Protein AF-A7T5G1-F1 (afdb_monomer_lite)

Radius of gyration: 31.66 Å; chains: 1; bounding box: 49×59×104 Å

Organism: Nematostella vectensis (NCBI:txid45351)

pLDDT: mean 84.4, std 15.2, range [40.84, 98.25]

Sequence (227 aa):
AVSIAKQVTGEIDEDVAVSKFRTKLSSRAMFFNSKPFPANESDENAFSVCSTEASAQRYCPQRWKAYEVWKSSAGHIMNALRLVIETGLHSFGMDRTTAIRLFDEYAWDSSDLASKEVTRYQSMMGQGVSYMIGQNAFKNARKYAEDKLGSRFSIREFHYQVLHQGELTFDYLEKYVQHYVRGKLSTCCTPRDESAEAKRQRRTIGRHWRRHAKRLPRDPWRGVVHT

Foldseek 3Di:
DQVVLCVVVVDPDRVVSVVVSVVVVVDPVPDPDPDDFDCQCVDPCVCVQCVDPVSCVVRRVVVNVVVVVVVVVLVVLQLVLLVCLLCCVPPVVNDLVVSLVSCCVRNVDPDCVSVVVSVVSVVDHPPSNCVVVVVVLLVVLLVVLCVLCPVNDDPVVSCCQQPVVPDDDSVCSNVSSVVVSVVSVPPDDDPPPCPPVNVVVVVVVVVVVVVVVVVDDPDPPPPPDDD

Secondary structure (DSSP, 8-state):
-HHHHHHHH--SSHHHHHHHHHHHHT-GGG-SSSSPPPGGGTSTTHHHHTSSHHHHHHH-HHHHHHHHHHHHHHHHHHHHHHHHHHHHHHHS---HHHHHHHHHHHH---SHHHHHHHHHHHHSTTHHHHHHHHHHHHHHHHHHHHHHHGGG--HHHHHHHHHTT-S--HHHHHHHHHHHHHHHHT-SS------HHHHHHHHHHHHHHHHHHTTS-S-TTTT----

Structure (mmCIF, N/CA/C/O backbone):
data_AF-A7T5G1-F1
#
_entry.id   AF-A7T5G1-F1
#
loop_
_atom_site.group_PDB
_atom_site.id
_atom_site.type_symbol
_atom_site.label_atom_id
_atom_site.label_alt_id
_atom_site.label_comp_id
_atom_site.label_asym_id
_atom_site.label_entity_id
_atom_site.label_seq_id
_atom_site.pdbx_PDB_ins_code
_atom_site.Cartn_x
_atom_site.Cartn_y
_atom_site.Cartn_z
_atom_site.occupancy
_atom_site.B_iso_or_equiv
_atom_site.auth_seq_id
_atom_site.auth_comp_id
_atom_site.auth_asym_id
_atom_site.auth_atom_id
_atom_site.pdbx_PDB_model_num
ATOM 1 N N . ALA A 1 1 ? 12.060 7.976 -33.195 1.00 67.62 1 ALA A N 1
ATOM 2 C CA . ALA A 1 1 ? 10.584 7.913 -33.314 1.00 67.62 1 ALA A CA 1
ATOM 3 C C . ALA A 1 1 ? 10.138 6.823 -34.295 1.00 67.62 1 ALA A C 1
ATOM 5 O O . ALA A 1 1 ? 9.423 5.926 -33.874 1.00 67.62 1 ALA A O 1
ATOM 6 N N . VAL A 1 2 ? 10.594 6.841 -35.556 1.00 86.69 2 VAL A N 1
ATOM 7 C CA . VAL A 1 2 ? 10.229 5.830 -36.577 1.00 86.69 2 VAL A CA 1
ATOM 8 C C . VAL A 1 2 ? 10.683 4.410 -36.205 1.00 86.69 2 VAL A C 1
ATOM 10 O O . VAL A 1 2 ? 9.906 3.471 -36.325 1.00 86.69 2 VAL A O 1
ATOM 13 N N . SER A 1 3 ? 11.894 4.248 -35.661 1.00 88.69 3 SER A N 1
ATOM 14 C CA . SER A 1 3 ? 12.400 2.947 -35.185 1.00 88.69 3 SER A CA 1
ATOM 15 C C . SER A 1 3 ? 11.501 2.295 -34.125 1.00 88.69 3 SER A C 1
ATOM 17 O O . SER A 1 3 ? 11.185 1.113 -34.220 1.00 88.69 3 SER A O 1
ATOM 19 N N . ILE A 1 4 ? 11.026 3.085 -33.157 1.00 87.12 4 ILE A N 1
ATOM 20 C CA . ILE A 1 4 ? 10.080 2.645 -32.122 1.00 87.12 4 ILE A CA 1
ATOM 21 C C . ILE A 1 4 ? 8.738 2.263 -32.758 1.00 87.12 4 ILE A C 1
ATOM 23 O O . ILE A 1 4 ? 8.175 1.225 -32.424 1.00 87.12 4 ILE A O 1
ATOM 27 N N . ALA A 1 5 ? 8.240 3.065 -33.705 1.00 90.00 5 ALA A N 1
ATOM 28 C CA . ALA A 1 5 ? 6.991 2.775 -34.403 1.00 90.00 5 ALA A CA 1
ATOM 29 C C . ALA A 1 5 ? 7.048 1.421 -35.132 1.00 90.00 5 ALA A C 1
ATOM 31 O O . ALA A 1 5 ? 6.124 0.622 -34.980 1.00 90.00 5 ALA A O 1
ATOM 32 N N . LYS A 1 6 ? 8.150 1.118 -35.834 1.00 93.69 6 LYS A N 1
ATOM 33 C CA . LYS A 1 6 ? 8.371 -0.187 -36.485 1.00 93.69 6 LYS A CA 1
ATOM 34 C C . LYS A 1 6 ? 8.404 -1.332 -35.475 1.00 93.69 6 LYS A C 1
ATOM 36 O O . LYS A 1 6 ? 7.698 -2.317 -35.644 1.00 93.69 6 LYS A O 1
ATOM 41 N N . GLN A 1 7 ? 9.141 -1.171 -34.375 1.00 92.75 7 GLN A N 1
ATOM 42 C CA . GLN A 1 7 ? 9.231 -2.191 -33.326 1.00 92.75 7 GLN A CA 1
ATOM 43 C C . GLN A 1 7 ? 7.871 -2.492 -32.673 1.00 92.75 7 GLN A C 1
ATOM 45 O O . GLN A 1 7 ? 7.539 -3.650 -32.441 1.00 92.75 7 GLN A O 1
ATOM 50 N N . VAL A 1 8 ? 7.065 -1.464 -32.386 1.00 87.50 8 VAL A N 1
ATOM 51 C CA . VAL A 1 8 ? 5.768 -1.620 -31.701 1.00 87.50 8 VAL A CA 1
ATOM 52 C C . VAL A 1 8 ? 4.659 -2.138 -32.624 1.00 87.50 8 VAL A C 1
ATOM 54 O O . VAL A 1 8 ? 3.695 -2.747 -32.144 1.00 87.50 8 VAL A O 1
ATOM 57 N N . THR A 1 9 ? 4.747 -1.857 -33.925 1.00 90.62 9 THR A N 1
ATOM 58 C CA . THR A 1 9 ? 3.724 -2.245 -34.912 1.00 90.62 9 THR A CA 1
ATOM 59 C C . THR A 1 9 ? 4.077 -3.509 -35.691 1.00 90.62 9 THR A C 1
ATOM 61 O O . THR A 1 9 ? 3.166 -4.141 -36.215 1.00 90.62 9 THR A O 1
ATOM 64 N N . GLY A 1 10 ? 5.357 -3.897 -35.740 1.00 92.69 10 GLY A N 1
ATOM 65 C CA . GLY A 1 10 ? 5.859 -4.989 -36.579 1.00 92.69 10 GLY A CA 1
ATOM 66 C C . GLY A 1 10 ? 5.983 -4.623 -38.062 1.00 92.69 10 GLY A C 1
ATOM 67 O O . GLY A 1 10 ? 6.279 -5.489 -38.879 1.00 92.69 10 GLY A O 1
ATOM 68 N N . GLU A 1 11 ? 5.750 -3.359 -38.418 1.00 94.25 11 GLU A N 1
ATOM 69 C CA . GLU A 1 11 ? 5.747 -2.890 -39.802 1.00 94.25 11 GLU A CA 1
ATOM 70 C C . GLU A 1 11 ? 7.150 -2.497 -40.267 1.00 94.25 11 GLU A C 1
ATOM 72 O O . GLU A 1 11 ? 7.912 -1.851 -39.545 1.00 94.25 11 GLU A O 1
ATOM 77 N N . ILE A 1 12 ? 7.481 -2.870 -41.502 1.00 91.12 12 ILE A N 1
ATOM 78 C CA . ILE A 1 12 ? 8.779 -2.570 -42.126 1.00 91.12 12 ILE A CA 1
ATOM 79 C C . ILE A 1 12 ? 8.745 -1.188 -42.796 1.00 91.12 12 ILE A C 1
ATOM 81 O O . ILE A 1 12 ? 9.738 -0.451 -42.761 1.00 91.12 12 ILE A O 1
ATOM 85 N N . ASP A 1 13 ? 7.592 -0.840 -43.368 1.00 95.75 13 ASP A N 1
ATOM 86 C CA . ASP A 1 13 ? 7.334 0.433 -44.036 1.00 95.75 13 ASP A CA 1
ATOM 87 C C . ASP A 1 13 ? 7.181 1.579 -43.025 1.00 95.75 13 ASP A C 1
ATOM 89 O O . ASP A 1 13 ? 6.509 1.442 -42.002 1.00 95.75 13 ASP A O 1
ATOM 93 N N . GLU A 1 14 ? 7.840 2.708 -43.291 1.00 94.69 14 GLU A N 1
ATOM 94 C CA . GLU A 1 14 ? 7.914 3.836 -42.354 1.00 94.69 14 GLU A CA 1
ATOM 95 C C . GLU A 1 14 ? 6.578 4.537 -42.164 1.00 94.69 14 GLU A C 1
ATOM 97 O O . GLU A 1 14 ? 6.175 4.787 -41.024 1.00 94.69 14 GLU A O 1
ATOM 102 N N . ASP A 1 15 ? 5.875 4.810 -43.256 1.00 94.25 15 ASP A N 1
ATOM 103 C CA . ASP A 1 15 ? 4.626 5.557 -43.226 1.00 94.25 15 ASP A CA 1
ATOM 104 C C . ASP A 1 15 ? 3.510 4.710 -42.610 1.00 94.25 15 ASP A C 1
ATOM 106 O O . ASP A 1 15 ? 2.748 5.191 -41.758 1.00 94.25 15 ASP A O 1
ATOM 110 N N . VAL A 1 16 ? 3.464 3.417 -42.946 1.00 93.31 16 VAL A N 1
ATOM 111 C CA . VAL A 1 16 ? 2.524 2.464 -42.343 1.00 93.31 16 VAL A CA 1
ATOM 112 C C . VAL A 1 16 ? 2.826 2.273 -40.855 1.00 93.31 16 VAL A C 1
ATOM 114 O O . VAL A 1 16 ? 1.898 2.330 -40.040 1.00 93.31 16 VAL A O 1
ATOM 117 N N . ALA A 1 17 ? 4.099 2.116 -40.470 1.00 93.69 17 ALA A N 1
ATOM 118 C CA . ALA A 1 17 ? 4.500 1.983 -39.070 1.00 93.69 17 ALA A CA 1
ATOM 119 C C . ALA A 1 17 ? 4.108 3.217 -38.254 1.00 93.69 17 ALA A C 1
ATOM 121 O O . ALA A 1 17 ? 3.501 3.091 -37.189 1.00 93.69 17 ALA A O 1
ATOM 122 N N . VAL A 1 18 ? 4.407 4.421 -38.749 1.00 92.50 18 VAL A N 1
ATOM 123 C CA . VAL A 1 18 ? 4.084 5.676 -38.055 1.00 92.50 18 VAL A CA 1
ATOM 124 C C . VAL A 1 18 ? 2.570 5.876 -37.958 1.00 92.50 18 VAL A C 1
ATOM 126 O O . VAL A 1 18 ? 2.075 6.248 -36.891 1.00 92.50 18 VAL A O 1
ATOM 129 N N . SER A 1 19 ? 1.818 5.591 -39.022 1.00 93.31 19 SER A N 1
ATOM 130 C CA . SER A 1 19 ? 0.354 5.714 -39.038 1.00 93.31 19 SER A CA 1
ATOM 131 C C . SER A 1 19 ? -0.326 4.742 -38.063 1.00 93.31 19 SER A C 1
ATOM 133 O O . SER A 1 19 ? -1.136 5.151 -37.218 1.00 93.31 19 SER A O 1
ATOM 135 N N . LYS A 1 20 ? 0.058 3.458 -38.091 1.00 91.00 20 LYS A N 1
ATOM 136 C CA . LYS A 1 20 ? -0.454 2.449 -37.149 1.00 91.00 20 LYS A CA 1
ATOM 137 C C . LYS A 1 20 ? -0.038 2.752 -35.716 1.00 91.00 20 LYS A C 1
ATOM 139 O O . LYS A 1 20 ? -0.851 2.613 -34.804 1.00 91.00 20 LYS A O 1
ATOM 144 N N . PHE A 1 21 ? 1.191 3.215 -35.506 1.00 90.94 21 PHE A N 1
ATOM 145 C CA . PHE A 1 21 ? 1.672 3.596 -34.184 1.00 90.94 21 PHE A CA 1
ATOM 146 C C . PHE A 1 21 ? 0.884 4.782 -33.617 1.00 90.94 21 PHE A C 1
ATOM 148 O O . PHE A 1 21 ? 0.434 4.713 -32.476 1.00 90.94 21 PHE A O 1
ATOM 155 N N . ARG A 1 22 ? 0.606 5.818 -34.422 1.00 87.00 22 ARG A N 1
ATOM 156 C CA . ARG A 1 22 ? -0.272 6.937 -34.029 1.00 87.00 22 ARG A CA 1
ATOM 157 C C . ARG A 1 22 ? -1.681 6.470 -33.679 1.00 87.00 22 ARG A C 1
ATOM 159 O O . ARG A 1 22 ? -2.214 6.896 -32.661 1.00 87.00 22 ARG A O 1
ATOM 166 N N . THR A 1 23 ? -2.247 5.564 -34.474 1.00 87.31 23 THR A N 1
ATOM 167 C CA . THR A 1 23 ? -3.571 4.972 -34.214 1.00 87.31 23 THR A CA 1
ATOM 168 C C . THR A 1 23 ? -3.589 4.169 -32.911 1.00 87.31 23 THR A C 1
ATOM 170 O O . THR A 1 23 ? -4.554 4.210 -32.154 1.00 87.31 23 THR A O 1
ATOM 173 N N . LYS A 1 24 ? -2.502 3.451 -32.610 1.00 83.56 24 LYS A N 1
ATOM 174 C CA . LYS A 1 24 ? -2.347 2.69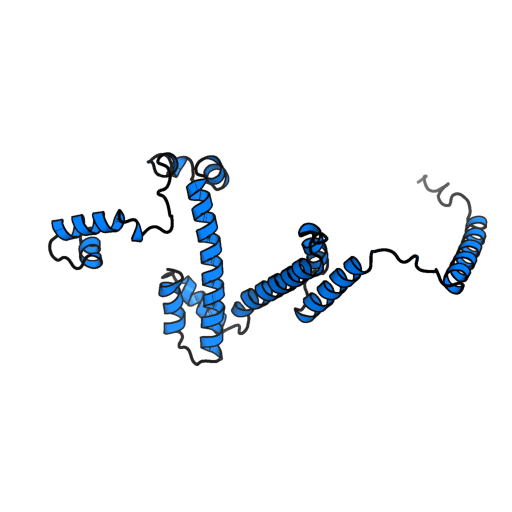7 -31.362 1.00 83.56 24 LYS A CA 1
ATOM 175 C C . LYS A 1 24 ? -2.186 3.623 -30.154 1.00 83.56 24 LYS A C 1
ATOM 177 O O . LYS A 1 24 ? -2.791 3.357 -29.123 1.00 83.56 24 LYS A O 1
ATOM 182 N N . LEU A 1 25 ? -1.446 4.724 -30.291 1.00 79.12 25 LEU A N 1
ATOM 183 C CA . LEU A 1 25 ? -1.307 5.745 -29.245 1.00 79.12 25 LEU A CA 1
ATOM 184 C C . LEU A 1 25 ? -2.622 6.476 -28.951 1.00 79.12 25 LEU A C 1
ATOM 186 O O . LEU A 1 25 ? -2.886 6.818 -27.803 1.00 79.12 25 LEU A O 1
ATOM 190 N N . SER A 1 26 ? -3.459 6.699 -29.965 1.00 73.25 26 SER A N 1
ATOM 191 C CA . SER A 1 26 ? -4.788 7.295 -29.794 1.00 73.25 26 SER A CA 1
ATOM 192 C C . SER A 1 26 ? -5.875 6.272 -29.439 1.00 73.25 26 SER A C 1
ATOM 194 O O . SER A 1 26 ? -7.015 6.652 -29.156 1.00 73.25 26 SER A O 1
ATOM 196 N N . SER A 1 27 ? -5.542 4.976 -29.412 1.00 77.69 27 SER A N 1
ATOM 197 C CA . SER A 1 27 ? -6.481 3.906 -29.080 1.00 77.69 27 SER A CA 1
ATOM 198 C C . SER A 1 27 ? -6.834 3.911 -27.598 1.00 77.69 27 SER A C 1
ATOM 200 O O . SER A 1 27 ? -5.971 3.811 -26.727 1.00 77.69 27 SER A O 1
ATOM 202 N N . ARG A 1 28 ? -8.139 3.919 -27.308 1.00 64.19 28 ARG A N 1
ATOM 203 C CA . ARG A 1 28 ? -8.689 3.899 -25.941 1.00 64.19 28 ARG A CA 1
ATOM 204 C C . ARG A 1 28 ? -8.298 2.662 -25.130 1.00 64.19 28 ARG A C 1
ATOM 206 O O . ARG A 1 28 ? -8.312 2.731 -23.909 1.00 64.19 28 ARG A O 1
ATOM 213 N N . ALA A 1 29 ? -7.910 1.568 -25.787 1.00 61.59 29 ALA A N 1
ATOM 214 C CA . ALA A 1 29 ? -7.438 0.352 -25.123 1.00 61.59 29 ALA A CA 1
ATOM 215 C C . ALA A 1 29 ? -6.115 0.548 -24.352 1.00 61.59 29 ALA A C 1
ATOM 217 O O . ALA A 1 29 ? -5.782 -0.271 -23.503 1.00 61.59 29 ALA A O 1
ATOM 218 N N . MET A 1 30 ? -5.378 1.629 -24.633 1.00 56.72 30 MET A N 1
ATOM 219 C CA . MET A 1 30 ? -4.116 1.968 -23.966 1.00 56.72 30 MET A CA 1
ATOM 220 C C . MET A 1 30 ? -4.294 2.919 -22.770 1.00 56.72 30 MET A C 1
ATOM 222 O O . MET A 1 30 ? -3.310 3.272 -22.123 1.00 56.72 30 MET A O 1
ATOM 226 N N . PHE A 1 31 ? -5.523 3.361 -22.473 1.00 63.12 31 PHE A N 1
ATOM 227 C CA . PHE A 1 31 ? -5.792 4.319 -21.402 1.00 63.12 31 PHE A CA 1
ATOM 228 C C . PHE A 1 31 ? -6.484 3.641 -20.222 1.00 63.12 31 PHE A C 1
ATOM 230 O O . PHE A 1 31 ? -7.480 2.943 -20.376 1.00 63.12 31 PHE A O 1
ATOM 237 N N . PHE A 1 32 ? -6.002 3.927 -19.014 1.00 61.19 32 PHE A N 1
ATOM 238 C CA . PHE A 1 32 ? -6.591 3.432 -17.765 1.00 61.19 32 PHE A CA 1
ATOM 239 C C . PHE A 1 32 ? -7.929 4.107 -17.400 1.00 61.19 32 PHE A C 1
ATOM 241 O O . PHE A 1 32 ? -8.567 3.726 -16.421 1.00 61.19 32 PHE A O 1
ATOM 248 N N . ASN A 1 33 ? -8.368 5.108 -18.176 1.00 64.38 33 ASN A N 1
ATOM 249 C CA . ASN A 1 33 ? -9.564 5.896 -17.892 1.00 64.38 33 ASN A CA 1
ATOM 250 C C . ASN A 1 33 ? -10.729 5.527 -18.812 1.00 64.38 33 ASN A C 1
ATOM 252 O O . ASN A 1 33 ? -10.585 5.427 -20.028 1.00 64.38 33 ASN A O 1
ATOM 256 N N . SER A 1 34 ? -11.927 5.447 -18.232 1.00 67.38 34 SER A N 1
ATOM 257 C CA . SER A 1 34 ? -13.180 5.211 -18.963 1.00 67.38 34 SER A CA 1
ATOM 258 C C . SER A 1 34 ? -13.608 6.381 -19.860 1.00 67.38 34 SER A C 1
ATOM 260 O O . SER A 1 34 ? -14.435 6.205 -20.755 1.00 67.38 34 SER A O 1
ATOM 262 N N . LYS A 1 35 ? -13.056 7.580 -19.633 1.00 73.62 35 LYS A N 1
ATOM 263 C CA . LYS A 1 35 ? -13.277 8.798 -20.425 1.00 73.62 35 LYS A CA 1
ATOM 264 C C . LYS A 1 35 ? -11.942 9.522 -20.647 1.00 73.62 35 LYS A C 1
ATOM 266 O O . LYS A 1 35 ? -11.077 9.439 -19.773 1.00 73.62 35 LYS A O 1
ATOM 271 N N . PRO A 1 36 ? -11.762 10.232 -21.777 1.00 75.19 36 PRO A N 1
ATOM 272 C CA . PRO A 1 36 ? -10.594 11.086 -21.964 1.00 75.19 36 PRO A CA 1
ATOM 273 C C . PRO A 1 36 ? -10.570 12.183 -20.898 1.00 75.19 36 PRO A C 1
ATOM 275 O O . PRO A 1 36 ? -11.622 12.596 -20.398 1.00 75.19 36 PRO A O 1
ATOM 278 N N . PHE A 1 37 ? -9.372 12.659 -20.567 1.00 80.81 37 PHE A N 1
ATOM 279 C CA . PHE A 1 37 ? -9.262 13.844 -19.731 1.00 80.81 37 PHE A CA 1
ATOM 280 C C . PHE A 1 37 ? -9.898 15.049 -20.442 1.00 80.81 37 PHE A C 1
ATOM 282 O O . PHE A 1 37 ? -9.827 15.142 -21.672 1.00 80.81 37 PHE A O 1
ATOM 289 N N . PRO A 1 38 ? -10.550 15.954 -19.695 1.00 86.19 38 PRO A N 1
ATOM 290 C CA . PRO A 1 38 ? -11.076 17.193 -20.252 1.00 86.19 38 PRO A CA 1
ATOM 291 C C . PRO A 1 38 ? -9.989 18.000 -20.973 1.00 86.19 38 PRO A C 1
ATOM 293 O O . PRO A 1 38 ? -8.829 17.983 -20.563 1.00 86.19 38 PRO A O 1
ATOM 296 N N . ALA A 1 39 ? -10.365 18.737 -22.023 1.00 84.88 39 ALA A N 1
ATOM 297 C CA . ALA A 1 39 ? -9.414 19.514 -22.824 1.00 84.88 39 ALA A CA 1
ATOM 298 C C . ALA A 1 39 ? -8.599 20.503 -21.970 1.00 84.88 39 ALA A C 1
ATOM 300 O O . ALA A 1 39 ? -7.390 20.589 -22.133 1.00 84.88 39 ALA A O 1
ATOM 301 N N . ASN A 1 40 ? -9.231 21.144 -20.982 1.00 84.06 40 ASN A N 1
ATOM 302 C CA . ASN A 1 40 ? -8.577 22.060 -20.040 1.00 84.06 40 ASN A CA 1
ATOM 303 C C . ASN A 1 40 ? -7.562 21.387 -19.092 1.00 84.06 40 ASN A C 1
ATOM 305 O O . ASN A 1 40 ? -6.866 22.078 -18.359 1.00 84.06 40 ASN A O 1
ATOM 309 N N . GLU A 1 41 ? -7.501 20.052 -19.055 1.00 86.81 41 GLU A N 1
ATOM 310 C CA . GLU A 1 41 ? -6.541 19.282 -18.250 1.00 86.81 41 GLU A CA 1
ATOM 311 C C . GLU A 1 41 ? -5.483 18.567 -19.109 1.00 86.81 41 GLU A C 1
ATOM 313 O O . GLU A 1 41 ? -4.636 17.832 -18.589 1.00 86.81 41 GLU A O 1
ATOM 318 N N . SER A 1 42 ? -5.558 18.717 -20.434 1.00 83.88 42 SER A N 1
ATOM 319 C CA . SER A 1 42 ? -4.703 18.027 -21.414 1.00 83.88 42 SER A CA 1
ATOM 320 C C . SER A 1 42 ? -4.238 18.923 -22.565 1.00 83.88 42 SER A C 1
ATOM 322 O O . SER A 1 42 ? -3.625 18.422 -23.505 1.00 83.88 42 SER A O 1
ATOM 324 N N . ASP A 1 43 ? -4.526 20.222 -22.503 1.00 85.31 43 ASP A N 1
ATOM 325 C CA . ASP A 1 43 ? -3.994 21.220 -23.424 1.00 85.31 43 ASP A CA 1
ATOM 326 C C . ASP A 1 43 ? -2.541 21.601 -23.077 1.00 85.31 43 ASP A C 1
ATOM 328 O O . ASP A 1 43 ? -1.943 21.112 -22.114 1.00 85.31 43 ASP A O 1
ATOM 332 N N . GLU A 1 44 ? -1.954 22.484 -23.882 1.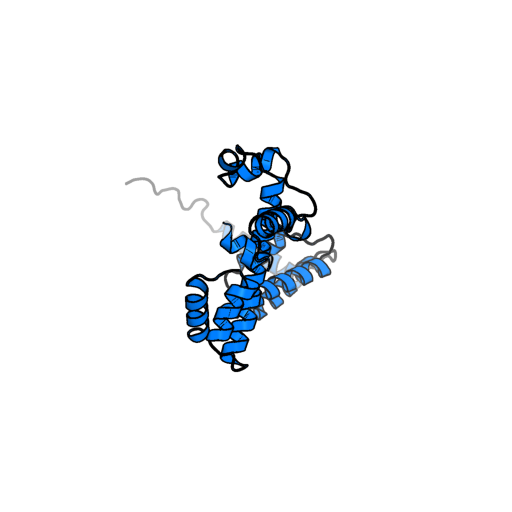00 84.31 44 GLU A N 1
ATOM 333 C CA . GLU A 1 44 ? -0.575 22.959 -23.708 1.00 84.31 44 GLU A CA 1
ATOM 334 C C . GLU A 1 44 ? -0.370 23.711 -22.379 1.00 84.31 44 GLU A C 1
ATOM 336 O O . GLU A 1 44 ? 0.732 23.717 -21.825 1.00 84.31 44 GLU A O 1
ATOM 341 N N . ASN A 1 45 ? -1.439 24.287 -21.817 1.00 85.56 45 ASN A N 1
ATOM 342 C CA . ASN A 1 45 ? -1.411 25.010 -20.547 1.00 85.56 45 ASN A CA 1
ATOM 343 C C . ASN A 1 45 ? -1.543 24.077 -19.336 1.00 85.56 45 ASN A C 1
ATOM 345 O O . ASN A 1 45 ? -1.154 24.448 -18.228 1.00 85.56 45 ASN A O 1
ATOM 349 N N . ALA A 1 46 ? -2.027 22.848 -19.516 1.00 85.19 46 ALA A N 1
ATOM 350 C CA . ALA A 1 46 ? -2.219 21.904 -18.421 1.00 85.19 46 ALA A CA 1
ATOM 351 C C . ALA A 1 46 ? -0.919 21.609 -17.655 1.00 85.19 46 ALA A C 1
ATOM 353 O O . ALA A 1 46 ? -0.956 21.387 -16.445 1.00 85.19 46 ALA A O 1
ATOM 354 N N . PHE A 1 47 ? 0.243 21.624 -18.321 1.00 83.00 47 PHE A N 1
ATOM 355 C CA . PHE A 1 47 ? 1.528 21.433 -17.640 1.00 83.00 47 PHE A CA 1
ATOM 356 C C . PHE A 1 47 ? 1.863 22.589 -16.688 1.00 83.00 47 PHE A C 1
ATOM 358 O O . PHE A 1 47 ? 2.332 22.335 -15.583 1.00 83.00 47 PHE A O 1
ATOM 365 N N . SER A 1 48 ? 1.597 23.842 -17.070 1.00 86.19 48 SER A N 1
ATOM 366 C CA . SER A 1 48 ? 1.878 24.997 -16.207 1.00 86.19 48 SER A CA 1
ATOM 367 C C . SER A 1 48 ? 0.876 25.085 -15.054 1.00 86.19 48 SER A C 1
ATOM 369 O O . SER A 1 48 ? 1.269 25.291 -13.903 1.00 86.19 48 SER A O 1
ATOM 371 N N . VAL A 1 49 ? -0.403 24.841 -15.347 1.00 88.38 49 VAL A N 1
ATOM 372 C CA . VAL A 1 49 ? -1.519 24.983 -14.405 1.00 88.38 49 VAL A CA 1
ATOM 373 C C . VAL A 1 49 ? -1.615 23.820 -13.413 1.00 88.38 49 VAL A C 1
ATOM 375 O O . VAL A 1 49 ? -2.107 24.022 -12.309 1.00 88.38 49 VAL A O 1
ATOM 378 N N . CYS A 1 50 ? -1.138 22.622 -13.760 1.00 88.81 50 CYS A N 1
ATOM 379 C CA . CYS A 1 50 ? -1.287 21.416 -12.932 1.00 88.81 50 CYS A CA 1
ATOM 380 C C . CYS A 1 50 ? 0.057 20.780 -12.553 1.00 88.81 50 CYS A C 1
ATOM 382 O O . CYS A 1 50 ? 0.166 19.564 -12.395 1.00 88.81 50 CYS A O 1
ATOM 384 N N . SER A 1 51 ? 1.087 21.616 -12.415 1.00 86.62 51 SER A N 1
ATOM 385 C CA . SER A 1 51 ? 2.459 21.215 -12.081 1.00 86.62 51 SER A CA 1
ATOM 386 C C . SER A 1 51 ? 2.670 20.888 -10.599 1.00 86.62 51 SER A C 1
ATOM 388 O O . SER A 1 51 ? 3.585 20.141 -10.259 1.00 86.62 51 SER A O 1
ATOM 390 N N . THR A 1 52 ? 1.842 21.431 -9.705 1.00 91.44 52 THR A N 1
ATOM 391 C CA . THR A 1 52 ? 1.952 21.222 -8.251 1.00 91.44 52 THR A CA 1
ATOM 392 C C . THR A 1 52 ? 0.725 20.503 -7.710 1.00 91.44 52 THR A C 1
ATOM 394 O O . THR A 1 52 ? -0.353 20.610 -8.281 1.00 91.44 52 THR A O 1
ATOM 397 N N . GLU A 1 53 ? 0.849 19.815 -6.573 1.00 90.25 53 GLU A N 1
ATOM 398 C CA . GLU A 1 53 ? -0.284 19.121 -5.940 1.00 90.25 53 GLU A CA 1
ATOM 399 C C . GLU A 1 53 ? -1.481 20.057 -5.695 1.00 90.25 53 GLU A C 1
ATOM 401 O O . GLU A 1 53 ? -2.599 19.758 -6.111 1.00 90.25 53 GLU A O 1
ATOM 406 N N . ALA A 1 54 ? -1.240 21.235 -5.112 1.00 91.75 54 ALA A N 1
ATOM 407 C CA . ALA A 1 54 ? -2.297 22.205 -4.826 1.00 91.75 54 ALA A CA 1
ATOM 408 C C . ALA A 1 54 ? -2.989 22.734 -6.096 1.00 91.75 54 ALA A C 1
ATOM 410 O O . ALA A 1 54 ? -4.202 22.949 -6.110 1.00 91.75 54 ALA A O 1
ATOM 411 N N . SER A 1 55 ? -2.227 22.952 -7.171 1.00 91.75 55 SER A N 1
ATOM 412 C CA . SER A 1 55 ? -2.770 23.452 -8.435 1.00 91.75 55 SER A CA 1
ATOM 413 C C . SER A 1 55 ? -3.482 22.350 -9.227 1.00 91.75 55 SER A C 1
ATOM 415 O O . SER A 1 55 ? -4.582 22.576 -9.724 1.00 91.75 55 SER A O 1
ATOM 417 N N . ALA A 1 56 ? -2.950 21.126 -9.232 1.00 91.12 56 ALA A N 1
ATOM 418 C CA . ALA A 1 56 ? -3.568 19.962 -9.856 1.00 91.12 56 ALA A CA 1
ATOM 419 C C . ALA A 1 56 ? -4.916 19.606 -9.211 1.00 91.12 56 ALA A C 1
ATOM 421 O O . ALA A 1 56 ? -5.886 19.382 -9.930 1.00 91.12 56 ALA A O 1
ATOM 422 N N . GLN A 1 57 ? -5.013 19.636 -7.877 1.00 92.31 57 GLN A N 1
ATOM 423 C CA . GLN A 1 57 ? -6.281 19.419 -7.164 1.00 92.31 57 GLN A CA 1
ATOM 424 C C . GLN A 1 57 ? -7.348 20.452 -7.539 1.00 92.31 57 GLN A C 1
ATOM 426 O O . GLN A 1 57 ? -8.533 20.129 -7.616 1.00 92.31 57 GLN A O 1
ATOM 431 N N . ARG A 1 58 ? -6.931 21.703 -7.765 1.00 92.00 58 ARG A N 1
ATOM 432 C CA . ARG A 1 58 ? -7.842 22.816 -8.037 1.00 92.00 58 ARG A CA 1
ATOM 433 C C . ARG A 1 58 ? -8.258 22.910 -9.502 1.00 92.00 58 ARG A C 1
ATOM 435 O O . ARG A 1 58 ? -9.420 23.194 -9.777 1.00 92.00 58 ARG A O 1
ATOM 442 N N . TYR A 1 59 ? -7.318 22.719 -10.422 1.00 91.44 59 TYR A N 1
ATOM 443 C CA . TYR A 1 59 ? -7.497 23.033 -11.839 1.00 91.44 59 TYR A CA 1
ATOM 444 C C . TYR A 1 59 ? -7.528 21.801 -12.751 1.00 91.44 59 TYR A C 1
ATOM 446 O O . TYR A 1 59 ? -8.071 21.896 -13.849 1.00 91.44 59 TYR A O 1
ATOM 454 N N . CYS A 1 60 ? -7.029 20.646 -12.292 1.00 92.44 60 CYS A N 1
ATOM 455 C CA . CYS A 1 60 ? -7.095 19.375 -13.019 1.00 92.44 60 CYS A CA 1
ATOM 456 C C . CYS A 1 60 ? -7.715 18.234 -12.190 1.00 92.44 60 CYS A C 1
ATOM 458 O O . CYS A 1 60 ? -7.052 17.225 -11.923 1.00 92.44 60 CYS A O 1
ATOM 460 N N . PRO A 1 61 ? -8.981 18.357 -11.753 1.00 90.50 61 PRO A N 1
ATOM 461 C CA . PRO A 1 61 ? -9.595 17.386 -10.853 1.00 90.50 61 PRO A CA 1
ATOM 462 C C . PRO A 1 61 ? -9.724 15.972 -11.444 1.00 90.50 61 PRO A C 1
ATOM 464 O O . PRO A 1 61 ? -9.616 14.999 -10.694 1.00 90.50 61 PRO A O 1
ATOM 467 N N . GLN A 1 62 ? -9.943 15.809 -12.757 1.00 88.75 62 GLN A N 1
ATOM 468 C CA . GLN A 1 62 ? -10.073 14.467 -13.348 1.00 88.75 62 GLN A CA 1
ATOM 469 C C . GLN A 1 62 ? -8.719 13.759 -13.438 1.00 88.75 62 GLN A C 1
ATOM 471 O O . GLN A 1 62 ? -8.601 12.582 -13.086 1.00 88.75 62 GLN A O 1
ATOM 476 N N . ARG A 1 63 ? -7.683 14.483 -13.857 1.00 88.38 63 ARG A N 1
ATOM 477 C CA . ARG A 1 63 ? -6.299 14.016 -13.904 1.00 88.38 63 ARG A CA 1
ATOM 478 C C . ARG A 1 63 ? -5.752 13.743 -12.515 1.00 88.38 63 ARG A C 1
ATOM 480 O O . ARG A 1 63 ? -5.119 12.707 -12.325 1.00 88.38 63 ARG A O 1
ATOM 487 N N . TRP A 1 64 ? -6.047 14.603 -11.542 1.00 90.50 64 TRP A N 1
ATOM 488 C CA . TRP A 1 64 ? -5.690 14.378 -10.144 1.00 90.50 64 TRP A CA 1
ATOM 489 C C . TRP A 1 64 ? -6.309 13.084 -9.612 1.00 90.50 64 TRP A C 1
ATOM 491 O O . TRP A 1 64 ? -5.601 12.229 -9.088 1.00 90.50 64 TRP A O 1
ATOM 501 N N . LYS A 1 65 ? -7.609 12.875 -9.846 1.00 88.56 65 LYS A N 1
ATOM 502 C CA . LYS A 1 65 ? -8.298 11.647 -9.437 1.00 88.56 65 LYS A CA 1
ATOM 503 C C . LYS A 1 65 ? -7.684 10.390 -10.064 1.00 88.56 65 LYS A C 1
ATOM 505 O O . LYS A 1 65 ? -7.517 9.380 -9.384 1.00 88.56 65 LYS A O 1
ATOM 510 N N . ALA A 1 66 ? -7.335 10.434 -11.350 1.00 87.69 66 ALA A N 1
ATOM 511 C CA . ALA A 1 66 ? -6.657 9.317 -12.010 1.00 87.69 66 ALA A CA 1
ATOM 512 C C . ALA A 1 66 ? -5.261 9.062 -11.416 1.00 87.69 66 ALA A C 1
ATOM 514 O O . ALA A 1 66 ? -4.883 7.912 -11.194 1.00 87.69 66 ALA A O 1
ATOM 515 N N . TYR A 1 67 ? -4.521 10.127 -11.102 1.00 87.38 67 TYR A N 1
ATOM 516 C CA . TYR A 1 67 ? -3.229 10.036 -10.430 1.00 87.38 67 TYR A CA 1
ATOM 517 C C . TYR A 1 67 ? -3.338 9.413 -9.031 1.00 87.38 67 TYR A C 1
ATOM 519 O O . TYR A 1 67 ? -2.523 8.561 -8.687 1.00 87.38 67 TYR A O 1
ATOM 527 N N . GLU A 1 68 ? -4.355 9.758 -8.237 1.00 89.38 68 GLU A N 1
ATOM 528 C CA . GLU A 1 68 ? -4.588 9.144 -6.921 1.00 89.38 68 GLU A CA 1
ATOM 529 C C . GLU A 1 68 ? -4.836 7.635 -7.023 1.00 89.38 68 GLU A C 1
ATOM 531 O O . GLU A 1 68 ? -4.264 6.850 -6.259 1.00 89.38 68 GLU A O 1
ATOM 536 N N . VAL A 1 69 ? -5.646 7.215 -8.001 1.00 88.88 69 VAL A N 1
ATOM 537 C CA . VAL A 1 69 ? -5.899 5.793 -8.276 1.00 88.88 69 VAL A CA 1
ATOM 538 C C . VAL A 1 69 ? -4.613 5.090 -8.697 1.00 88.88 69 VAL A C 1
ATOM 540 O O . VAL A 1 69 ? -4.300 4.022 -8.162 1.00 88.88 69 VAL A O 1
ATOM 543 N N . TRP A 1 70 ? -3.845 5.687 -9.610 1.00 88.00 70 TRP A N 1
ATOM 544 C CA . TRP A 1 70 ? -2.554 5.152 -10.035 1.00 88.00 70 TRP A CA 1
ATOM 545 C C . TRP A 1 70 ? -1.590 5.016 -8.853 1.00 88.00 70 TRP A C 1
ATOM 547 O O . TRP A 1 70 ? -1.059 3.932 -8.626 1.00 88.00 70 TRP A O 1
ATOM 557 N N . LYS A 1 71 ? -1.444 6.063 -8.032 1.00 87.81 71 LYS A N 1
ATOM 558 C CA . LYS A 1 71 ? -0.578 6.079 -6.845 1.00 87.81 71 LYS A CA 1
ATOM 559 C C . LYS A 1 71 ? -0.951 4.969 -5.862 1.00 87.81 71 LYS A C 1
ATOM 561 O O . LYS A 1 71 ? -0.078 4.240 -5.392 1.00 87.81 71 LYS A O 1
ATOM 566 N N . SER A 1 72 ? -2.243 4.809 -5.566 1.00 87.31 72 SER A N 1
ATOM 567 C CA . SER A 1 72 ? -2.713 3.728 -4.691 1.00 87.31 72 SER A CA 1
ATOM 568 C C . SER A 1 72 ? -2.458 2.347 -5.297 1.00 87.31 72 SER A C 1
ATOM 570 O O . SER A 1 72 ? -2.092 1.422 -4.572 1.00 87.31 72 SER A O 1
ATOM 572 N N . SER A 1 73 ? -2.662 2.193 -6.605 1.00 88.81 73 SER A N 1
ATOM 573 C CA . SER A 1 73 ? -2.491 0.915 -7.304 1.00 88.81 73 SER A CA 1
ATOM 574 C C . SER A 1 73 ? -1.021 0.510 -7.368 1.00 88.81 73 SER A C 1
ATOM 576 O O . SER A 1 73 ? -0.694 -0.629 -7.048 1.00 88.81 73 SER A O 1
ATOM 578 N N . ALA A 1 74 ? -0.130 1.457 -7.666 1.00 89.94 74 ALA A N 1
ATOM 579 C CA . ALA A 1 74 ? 1.314 1.257 -7.641 1.00 89.94 74 ALA A CA 1
ATOM 580 C C . ALA A 1 74 ? 1.787 0.782 -6.256 1.00 89.94 74 ALA A C 1
ATOM 582 O O . ALA A 1 74 ? 2.524 -0.196 -6.152 1.00 89.94 74 ALA A O 1
ATOM 583 N N . GLY A 1 75 ? 1.287 1.393 -5.175 1.00 89.12 75 GLY A N 1
ATOM 584 C CA . GLY A 1 75 ? 1.580 0.939 -3.811 1.00 89.12 75 GLY A CA 1
ATOM 585 C C . GLY A 1 75 ? 1.132 -0.504 -3.534 1.00 89.12 75 GLY A C 1
ATOM 586 O O . GLY A 1 75 ? 1.863 -1.269 -2.905 1.00 89.12 75 GLY A O 1
ATOM 587 N N . HIS A 1 76 ? -0.046 -0.906 -4.025 1.00 89.12 76 HIS A N 1
ATOM 588 C CA . HIS A 1 76 ? -0.524 -2.287 -3.895 1.00 89.12 76 HIS A CA 1
ATOM 589 C C . HIS A 1 76 ? 0.311 -3.282 -4.709 1.00 89.12 76 HIS A C 1
ATOM 591 O O . HIS A 1 76 ? 0.638 -4.345 -4.185 1.00 89.12 76 HIS A O 1
ATOM 597 N N . ILE A 1 77 ? 0.692 -2.933 -5.941 1.00 92.06 77 ILE A N 1
ATOM 598 C CA . ILE A 1 77 ? 1.566 -3.755 -6.790 1.00 92.06 77 ILE A CA 1
ATOM 599 C C . ILE A 1 77 ? 2.907 -3.992 -6.094 1.00 92.06 77 ILE A C 1
ATOM 601 O O . ILE A 1 77 ? 3.333 -5.134 -5.962 1.00 92.06 77 ILE A O 1
ATOM 605 N N . MET A 1 78 ? 3.531 -2.940 -5.558 1.00 90.94 78 MET A N 1
ATOM 606 C CA . MET A 1 78 ? 4.810 -3.058 -4.849 1.00 90.94 78 MET A CA 1
ATOM 607 C C . MET A 1 78 ? 4.721 -3.971 -3.624 1.00 90.94 78 MET A C 1
ATOM 609 O O . MET A 1 78 ? 5.618 -4.771 -3.364 1.00 90.94 78 MET A O 1
ATOM 613 N N . ASN A 1 79 ? 3.627 -3.882 -2.871 1.00 91.25 79 ASN A N 1
ATOM 614 C CA . ASN A 1 79 ? 3.383 -4.750 -1.722 1.00 91.25 79 ASN A CA 1
ATOM 615 C C . ASN A 1 79 ? 3.132 -6.212 -2.132 1.00 91.25 79 ASN A C 1
ATOM 617 O O . ASN A 1 79 ? 3.626 -7.125 -1.470 1.00 91.25 79 ASN A O 1
ATOM 621 N N . ALA A 1 80 ? 2.419 -6.443 -3.235 1.00 92.31 80 ALA A N 1
ATOM 622 C CA . ALA A 1 80 ? 2.224 -7.780 -3.785 1.00 92.31 80 ALA A CA 1
ATOM 623 C C . ALA A 1 80 ? 3.547 -8.386 -4.282 1.00 92.31 80 ALA A C 1
ATOM 625 O O . ALA A 1 80 ? 3.860 -9.526 -3.941 1.00 92.31 80 ALA A O 1
ATOM 626 N N . LEU A 1 81 ? 4.358 -7.606 -5.005 1.00 94.12 81 LEU A N 1
ATOM 627 C CA . LEU A 1 81 ? 5.687 -8.014 -5.459 1.00 94.12 81 LEU A CA 1
ATOM 628 C C . LEU A 1 81 ? 6.596 -8.381 -4.290 1.00 94.12 81 LEU A C 1
ATOM 630 O O . LEU A 1 81 ? 7.214 -9.437 -4.329 1.00 94.12 81 LEU A O 1
ATOM 634 N N . ARG A 1 82 ? 6.624 -7.577 -3.220 1.00 93.56 82 ARG A N 1
ATOM 635 C CA . ARG A 1 82 ? 7.358 -7.904 -1.985 1.00 93.56 82 ARG A CA 1
ATOM 636 C C . ARG A 1 82 ? 6.985 -9.274 -1.443 1.00 93.56 82 ARG A C 1
ATOM 638 O O . ARG A 1 82 ? 7.872 -10.064 -1.147 1.00 93.56 82 ARG A O 1
ATOM 645 N N . LEU A 1 83 ? 5.687 -9.567 -1.348 1.00 92.75 83 LEU A N 1
ATOM 646 C CA . LEU A 1 83 ? 5.224 -10.863 -0.862 1.00 92.75 83 LEU A CA 1
ATOM 647 C C . LEU A 1 83 ? 5.691 -12.011 -1.763 1.00 92.75 83 LEU A C 1
ATOM 649 O O . LEU A 1 83 ? 6.248 -12.988 -1.263 1.00 92.75 83 LEU A O 1
ATOM 653 N N . VAL A 1 84 ? 5.478 -11.890 -3.074 1.00 94.75 84 VAL A N 1
ATOM 654 C CA . VAL A 1 84 ? 5.825 -12.930 -4.054 1.00 94.75 84 VAL A CA 1
ATOM 655 C C . VAL A 1 84 ? 7.333 -13.155 -4.115 1.00 94.75 84 VAL A C 1
ATOM 657 O O . VAL A 1 84 ? 7.790 -14.293 -4.066 1.00 94.75 84 VAL A O 1
ATOM 660 N N . ILE A 1 85 ? 8.112 -12.079 -4.194 1.00 95.25 85 ILE A N 1
ATOM 661 C CA . ILE A 1 85 ? 9.565 -12.144 -4.335 1.00 95.25 85 ILE A CA 1
ATOM 662 C C . ILE A 1 85 ? 10.203 -12.669 -3.056 1.00 95.25 85 ILE A C 1
ATOM 664 O O . ILE A 1 85 ? 11.040 -13.559 -3.121 1.00 95.25 85 ILE A O 1
ATOM 668 N N . GLU A 1 86 ? 9.822 -12.159 -1.887 1.00 94.94 86 GLU A N 1
ATOM 669 C CA . GLU A 1 86 ? 10.483 -12.545 -0.641 1.00 94.94 86 GLU A CA 1
ATOM 670 C C . GLU A 1 86 ? 10.192 -14.001 -0.264 1.00 94.94 86 GLU A C 1
ATOM 672 O O . GLU A 1 86 ? 11.114 -14.744 0.071 1.00 94.94 86 GLU A O 1
ATOM 677 N N . THR A 1 87 ? 8.940 -14.450 -0.404 1.00 93.94 87 THR A N 1
ATOM 678 C CA . THR A 1 87 ? 8.612 -15.878 -0.241 1.00 93.94 87 THR A CA 1
ATOM 679 C C . THR A 1 87 ? 9.266 -16.728 -1.330 1.00 93.94 87 THR A C 1
ATOM 681 O O . THR A 1 87 ? 9.777 -17.811 -1.047 1.00 93.94 87 THR A O 1
ATOM 684 N N . GLY A 1 88 ? 9.327 -16.218 -2.562 1.00 95.50 88 GLY A N 1
ATOM 685 C CA . GLY A 1 88 ? 10.031 -16.831 -3.680 1.00 95.50 88 GLY A CA 1
ATOM 686 C C . GLY A 1 88 ? 11.497 -17.121 -3.370 1.00 95.50 88 GLY A C 1
ATOM 687 O O . GLY A 1 88 ? 11.939 -18.263 -3.489 1.00 95.50 88 GLY A O 1
ATOM 688 N N . LEU A 1 89 ? 12.233 -16.091 -2.951 1.00 95.38 89 LEU A N 1
ATOM 689 C CA . LEU A 1 89 ? 13.667 -16.147 -2.666 1.00 95.38 89 LEU A CA 1
ATOM 690 C C . LEU A 1 89 ? 13.983 -17.084 -1.494 1.00 95.38 89 LEU A C 1
ATOM 692 O O . LEU A 1 89 ? 14.938 -17.851 -1.574 1.00 95.38 89 LEU A O 1
ATOM 696 N N . HIS A 1 90 ? 13.192 -17.031 -0.418 1.00 94.88 90 HIS A N 1
ATOM 697 C CA . HIS A 1 90 ? 13.515 -17.731 0.833 1.00 94.88 90 HIS A CA 1
ATOM 698 C C . HIS A 1 90 ? 12.867 -19.109 0.982 1.00 94.88 90 HIS A C 1
ATOM 700 O O . HIS A 1 90 ? 13.334 -19.911 1.786 1.00 94.88 90 HIS A O 1
ATOM 706 N N . SER A 1 91 ? 11.786 -19.404 0.254 1.00 94.06 91 SER A N 1
ATOM 707 C CA . SER A 1 91 ? 11.011 -20.642 0.450 1.00 94.06 91 SER A CA 1
ATOM 708 C C . SER A 1 91 ? 10.776 -21.453 -0.823 1.00 94.06 91 SER A C 1
ATOM 710 O O . SER A 1 91 ? 10.593 -22.663 -0.725 1.00 94.06 91 SER A O 1
ATOM 712 N N . PHE A 1 92 ? 10.804 -20.829 -2.006 1.00 94.62 92 PHE A N 1
ATOM 713 C CA . PHE A 1 92 ? 10.482 -21.501 -3.275 1.00 94.62 92 PHE A CA 1
ATOM 714 C C . PHE A 1 92 ? 11.651 -21.572 -4.268 1.00 94.62 92 PHE A C 1
ATOM 716 O O . PHE A 1 92 ? 11.457 -21.990 -5.406 1.00 94.62 92 PHE A O 1
ATOM 723 N N . GLY A 1 93 ? 12.863 -21.188 -3.855 1.00 93.69 93 GLY A N 1
ATOM 724 C CA . GLY A 1 93 ? 14.065 -21.296 -4.689 1.00 93.69 93 GLY A CA 1
ATOM 725 C C . GLY A 1 93 ? 14.075 -20.363 -5.904 1.00 93.69 93 GLY A C 1
ATOM 726 O O . GLY A 1 93 ? 14.726 -20.671 -6.899 1.00 93.69 93 GLY A O 1
ATOM 727 N N . MET A 1 94 ? 13.350 -19.240 -5.848 1.00 96.50 94 MET A N 1
ATOM 728 C CA . MET A 1 94 ? 13.353 -18.233 -6.910 1.00 96.50 94 MET A CA 1
ATOM 729 C C . MET A 1 94 ? 14.765 -17.675 -7.101 1.00 96.50 94 MET A C 1
ATOM 731 O O . MET A 1 94 ? 15.408 -17.243 -6.143 1.00 96.50 94 MET A O 1
ATOM 735 N N . ASP A 1 95 ? 15.236 -17.637 -8.345 1.00 96.38 95 ASP A N 1
ATOM 736 C CA . ASP A 1 95 ? 16.512 -17.008 -8.655 1.00 96.38 95 ASP A CA 1
ATOM 737 C C . ASP A 1 95 ? 16.423 -15.468 -8.608 1.00 96.38 95 ASP A C 1
ATOM 739 O O . ASP A 1 95 ? 15.376 -14.845 -8.821 1.00 96.38 95 ASP A O 1
ATOM 743 N N . ARG A 1 96 ? 17.566 -14.829 -8.331 1.00 95.44 96 ARG A N 1
ATOM 744 C CA . ARG A 1 96 ? 17.670 -13.365 -8.235 1.00 95.44 96 ARG A CA 1
ATOM 745 C C . ARG A 1 96 ? 17.257 -12.666 -9.534 1.00 95.44 96 ARG A C 1
ATOM 747 O O . ARG A 1 96 ? 16.662 -11.593 -9.492 1.00 95.44 96 ARG A O 1
ATOM 754 N N . THR A 1 97 ? 17.593 -13.245 -10.682 1.00 95.94 97 THR A N 1
ATOM 755 C CA . THR A 1 97 ? 17.302 -12.669 -12.002 1.00 95.94 97 THR A CA 1
ATOM 756 C C . THR A 1 97 ? 15.803 -12.575 -12.275 1.00 95.94 97 THR A C 1
ATOM 758 O O . THR A 1 97 ? 15.323 -11.556 -12.765 1.00 95.94 97 THR A O 1
ATOM 761 N N . THR A 1 98 ? 15.049 -13.593 -11.876 1.00 96.38 98 THR A N 1
ATOM 762 C CA . THR A 1 98 ? 13.595 -13.673 -11.956 1.00 96.38 98 THR A CA 1
ATOM 763 C C . THR A 1 98 ? 12.975 -12.664 -11.007 1.00 96.38 98 THR A C 1
ATOM 765 O O . THR A 1 98 ? 12.103 -11.912 -11.429 1.00 96.38 98 THR A O 1
ATOM 768 N N . ALA A 1 99 ? 13.474 -12.570 -9.770 1.00 95.56 99 ALA A N 1
ATOM 769 C CA . ALA A 1 99 ? 13.027 -11.558 -8.816 1.00 95.56 99 ALA A CA 1
ATOM 770 C C . ALA A 1 99 ? 13.177 -10.126 -9.364 1.00 95.56 99 ALA A C 1
ATOM 772 O O . ALA A 1 99 ? 12.254 -9.327 -9.238 1.00 95.56 99 ALA A O 1
ATOM 773 N N . ILE A 1 100 ? 14.302 -9.808 -10.016 1.00 95.44 100 ILE A N 1
ATOM 774 C CA . ILE A 1 100 ? 14.514 -8.497 -10.655 1.00 95.44 100 ILE A CA 1
ATOM 775 C C . ILE A 1 100 ? 13.554 -8.304 -11.837 1.00 95.44 100 ILE A C 1
ATOM 777 O O . ILE A 1 100 ? 12.935 -7.249 -11.945 1.00 95.44 100 ILE A O 1
ATOM 781 N N . ARG A 1 101 ? 13.380 -9.321 -12.691 1.00 95.31 101 ARG A N 1
ATOM 782 C CA . ARG A 1 101 ? 12.484 -9.250 -13.857 1.00 95.31 101 ARG A CA 1
ATOM 783 C C . ARG A 1 101 ? 11.033 -8.950 -13.473 1.00 95.31 101 ARG A C 1
ATOM 785 O O . ARG A 1 101 ? 10.358 -8.233 -14.201 1.00 95.31 101 ARG A O 1
ATOM 792 N N . LEU A 1 102 ? 10.564 -9.449 -12.328 1.00 95.38 102 LEU A N 1
ATOM 793 C CA . LEU A 1 102 ? 9.201 -9.184 -11.854 1.00 95.38 102 LEU A CA 1
ATOM 794 C C . LEU A 1 102 ? 8.929 -7.687 -11.605 1.00 95.38 102 LEU A C 1
ATOM 796 O O . LEU A 1 102 ? 7.788 -7.253 -11.743 1.00 95.38 102 LEU A O 1
ATOM 800 N N . PHE A 1 103 ? 9.943 -6.881 -11.271 1.00 94.25 103 PHE A N 1
ATOM 801 C CA . PHE A 1 103 ? 9.768 -5.429 -11.138 1.00 94.25 103 PHE A CA 1
ATOM 802 C C . PHE A 1 103 ? 9.534 -4.745 -12.485 1.00 94.25 103 PHE A C 1
ATOM 804 O O . PHE A 1 103 ? 8.636 -3.913 -12.596 1.00 94.25 103 PHE A O 1
ATOM 811 N N . ASP A 1 104 ? 10.290 -5.122 -13.511 1.00 91.19 104 ASP A N 1
ATOM 812 C CA . ASP A 1 104 ? 10.101 -4.588 -14.861 1.00 91.19 104 ASP A CA 1
ATOM 813 C C . ASP A 1 104 ? 8.719 -4.979 -15.409 1.00 91.19 104 ASP A C 1
ATOM 815 O O . ASP A 1 104 ? 7.948 -4.135 -15.862 1.00 91.19 104 ASP A O 1
ATOM 819 N N . GLU A 1 105 ? 8.352 -6.254 -15.253 1.00 92.44 105 GLU A N 1
ATOM 820 C CA . GLU A 1 105 ? 7.103 -6.807 -15.782 1.00 92.44 105 GLU A CA 1
ATOM 821 C C . GLU A 1 105 ? 5.846 -6.209 -15.128 1.00 92.44 105 GLU A C 1
ATOM 823 O O . GLU A 1 105 ? 4.879 -5.900 -15.826 1.00 92.44 105 GLU A O 1
ATOM 828 N N . TYR A 1 106 ? 5.844 -6.040 -13.800 1.00 91.31 106 TYR A N 1
ATOM 829 C CA . TYR A 1 106 ? 4.630 -5.676 -13.057 1.00 91.31 106 TYR A CA 1
ATOM 830 C C . TYR A 1 106 ? 4.640 -4.267 -12.466 1.00 91.31 106 TYR A C 1
ATOM 832 O O . TYR A 1 106 ? 3.566 -3.710 -12.243 1.00 91.31 106 TYR A O 1
ATOM 840 N N . ALA A 1 107 ? 5.810 -3.690 -12.188 1.00 88.19 107 ALA A N 1
ATOM 841 C CA . ALA A 1 107 ? 5.936 -2.332 -11.656 1.00 88.19 107 ALA A CA 1
ATOM 842 C C . ALA A 1 107 ? 6.436 -1.320 -12.699 1.00 88.19 107 ALA A C 1
ATOM 844 O O . ALA A 1 107 ? 6.523 -0.135 -12.374 1.00 88.19 107 ALA A O 1
ATOM 845 N N . TRP A 1 108 ? 6.718 -1.761 -13.935 1.00 87.62 108 TRP A N 1
ATOM 846 C CA . TRP A 1 108 ? 7.304 -0.939 -15.003 1.00 87.62 108 TRP A CA 1
ATOM 847 C C . TRP A 1 108 ? 8.581 -0.222 -14.550 1.00 87.62 108 TRP A C 1
ATOM 849 O O . TRP A 1 108 ? 8.846 0.916 -14.943 1.00 87.62 108 TRP A O 1
ATOM 859 N N . ASP A 1 109 ? 9.347 -0.883 -13.680 1.00 85.38 109 ASP A N 1
ATOM 860 C CA . ASP A 1 109 ? 10.570 -0.346 -13.106 1.00 85.38 109 ASP A CA 1
ATOM 861 C C . ASP A 1 109 ? 11.782 -1.128 -13.612 1.00 85.38 109 ASP A C 1
ATOM 863 O O . ASP A 1 109 ? 12.140 -2.187 -13.093 1.00 85.38 109 ASP A O 1
ATOM 867 N N . SER A 1 110 ? 12.425 -0.561 -14.630 1.00 84.75 110 SER A N 1
ATOM 868 C CA . SER A 1 110 ? 13.681 -1.049 -15.197 1.00 84.75 110 SER A CA 1
ATOM 869 C C . SER A 1 110 ? 14.913 -0.345 -14.604 1.00 84.75 110 SER A C 1
ATOM 871 O O . SER A 1 110 ? 15.994 -0.384 -15.197 1.00 84.75 110 SER A O 1
ATOM 873 N N . SER A 1 111 ? 14.755 0.386 -13.497 1.00 88.69 111 SER A N 1
ATOM 874 C CA . SER A 1 111 ? 15.836 1.123 -12.842 1.00 88.69 111 SER A CA 1
ATOM 875 C C . SER A 1 111 ? 16.660 0.231 -11.907 1.00 88.69 111 SER A C 1
ATOM 877 O O . SER A 1 111 ? 16.415 -0.966 -11.736 1.00 88.69 111 SER A O 1
ATOM 879 N N . ASP A 1 112 ? 17.658 0.823 -11.252 1.00 92.06 112 ASP A N 1
ATOM 880 C CA . ASP A 1 112 ? 18.466 0.129 -10.252 1.00 92.06 112 ASP A CA 1
ATOM 881 C C . ASP A 1 112 ? 17.709 -0.142 -8.934 1.00 92.06 112 ASP A C 1
ATOM 883 O O . ASP A 1 112 ? 18.210 -0.893 -8.086 1.00 92.06 112 ASP A O 1
ATOM 887 N N . LEU A 1 113 ? 16.495 0.406 -8.766 1.00 90.44 113 LEU A N 1
ATOM 888 C CA . LEU A 1 113 ? 15.637 0.168 -7.605 1.00 90.44 113 LEU A CA 1
ATOM 889 C C . LEU A 1 113 ? 15.348 -1.323 -7.414 1.00 90.44 113 LEU A C 1
ATOM 891 O O . LEU A 1 113 ? 15.490 -1.827 -6.300 1.00 90.44 113 LEU A O 1
ATOM 895 N N . ALA A 1 114 ? 15.012 -2.038 -8.492 1.00 92.81 114 ALA A N 1
ATOM 896 C CA . ALA A 1 114 ? 14.709 -3.467 -8.446 1.00 92.81 114 ALA A CA 1
ATOM 897 C C . ALA A 1 114 ? 15.885 -4.273 -7.872 1.00 92.81 114 ALA A C 1
ATOM 899 O O . ALA A 1 114 ? 15.723 -5.078 -6.956 1.00 92.81 114 ALA A O 1
ATOM 900 N N . SER A 1 115 ? 17.102 -4.001 -8.350 1.00 94.69 115 SER A N 1
ATOM 901 C CA . SER A 1 115 ? 18.310 -4.672 -7.858 1.00 94.69 115 SER A CA 1
ATOM 902 C C . SER A 1 115 ? 18.563 -4.381 -6.375 1.00 94.69 115 SER A C 1
ATOM 904 O O . SER A 1 115 ? 18.895 -5.297 -5.616 1.00 94.69 115 SER A O 1
ATOM 906 N N . LYS A 1 116 ? 18.363 -3.128 -5.941 1.00 94.44 116 LYS A N 1
ATOM 907 C CA . LYS A 1 116 ? 18.502 -2.710 -4.536 1.00 94.44 116 LYS A CA 1
ATOM 908 C C . LYS A 1 116 ? 17.475 -3.392 -3.631 1.00 94.44 116 LYS A C 1
ATOM 910 O O . LYS A 1 116 ? 17.858 -3.942 -2.600 1.00 94.44 116 LYS A O 1
ATOM 915 N N . GLU A 1 117 ? 16.202 -3.409 -4.022 1.00 93.81 117 GLU A N 1
ATOM 916 C CA . GLU A 1 117 ? 15.133 -4.065 -3.260 1.00 93.81 117 GLU A CA 1
ATOM 917 C C . GLU A 1 117 ? 15.357 -5.579 -3.169 1.00 93.81 117 GLU A C 1
ATOM 919 O O . GLU A 1 117 ? 15.262 -6.137 -2.080 1.00 93.81 117 GLU A O 1
ATOM 924 N N . VAL A 1 118 ? 15.753 -6.242 -4.260 1.00 94.44 118 VAL A N 1
ATOM 925 C CA . VAL A 1 118 ? 16.052 -7.683 -4.227 1.00 94.44 118 VAL A CA 1
ATOM 926 C C . VAL A 1 118 ? 17.247 -7.986 -3.322 1.00 94.44 118 VAL A C 1
ATOM 928 O O . VAL A 1 118 ? 17.182 -8.922 -2.528 1.00 94.44 118 VAL A O 1
ATOM 931 N N . THR A 1 119 ? 18.312 -7.175 -3.357 1.00 95.50 119 THR A N 1
ATOM 932 C CA . THR A 1 119 ? 19.424 -7.302 -2.392 1.00 95.50 119 THR A CA 1
ATOM 933 C C . THR A 1 119 ? 18.931 -7.149 -0.959 1.00 95.50 119 THR A C 1
ATOM 935 O O . THR A 1 119 ? 19.320 -7.916 -0.082 1.00 95.50 119 THR A O 1
ATOM 938 N N . ARG A 1 120 ? 18.034 -6.193 -0.717 1.00 95.31 120 ARG A N 1
ATOM 939 C CA . ARG A 1 120 ? 17.445 -5.970 0.600 1.00 95.31 120 ARG A CA 1
ATOM 940 C C . ARG A 1 120 ? 16.628 -7.175 1.076 1.00 95.31 120 ARG A C 1
ATOM 942 O O . ARG A 1 120 ? 16.774 -7.560 2.232 1.00 95.31 120 ARG A O 1
ATOM 949 N N . TYR A 1 121 ? 15.821 -7.789 0.209 1.00 94.62 121 TYR A N 1
ATOM 950 C CA . TYR A 1 121 ? 15.043 -8.988 0.549 1.00 94.62 121 TYR A CA 1
ATOM 951 C C . TYR A 1 121 ? 15.930 -10.194 0.839 1.00 94.62 121 TYR A C 1
ATOM 953 O O . TYR A 1 121 ? 15.632 -10.948 1.759 1.00 94.62 121 TYR A O 1
ATOM 961 N N . GLN A 1 122 ? 17.035 -10.363 0.107 1.00 94.38 122 GLN A N 1
ATOM 962 C CA . GLN A 1 122 ? 18.000 -11.433 0.375 1.00 94.38 122 GLN A CA 1
ATOM 963 C C . GLN A 1 122 ? 18.679 -11.269 1.743 1.00 94.38 122 GLN A C 1
ATOM 965 O O . GLN A 1 122 ? 18.883 -12.258 2.441 1.00 94.38 122 GLN A O 1
ATOM 970 N N . SER A 1 123 ? 18.994 -10.032 2.139 1.00 93.62 123 SER A N 1
ATOM 971 C CA . SER A 1 123 ? 19.694 -9.743 3.399 1.00 93.62 123 SER A CA 1
ATOM 972 C C . SER A 1 123 ? 18.785 -9.691 4.631 1.00 93.62 123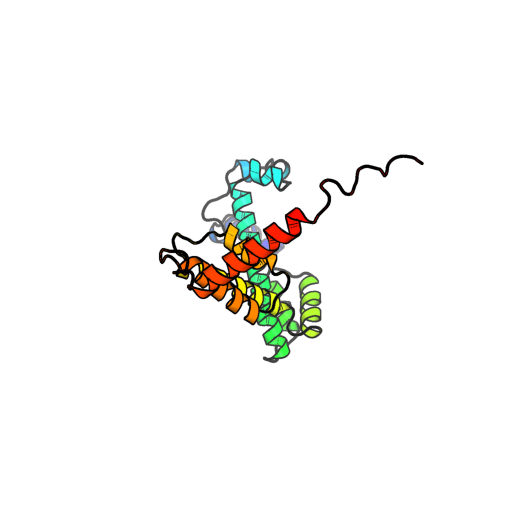 SER A C 1
ATOM 974 O O . SER A 1 123 ? 19.256 -9.930 5.740 1.00 93.62 123 SER A O 1
ATOM 976 N N . MET A 1 124 ? 17.506 -9.335 4.474 1.00 91.25 124 MET A N 1
ATOM 977 C CA . MET A 1 124 ? 16.570 -9.117 5.584 1.00 91.25 124 MET A CA 1
ATOM 978 C C . MET A 1 124 ? 15.252 -9.856 5.351 1.00 91.25 124 MET A C 1
ATOM 980 O O . MET A 1 124 ? 14.275 -9.271 4.880 1.00 91.25 124 MET A O 1
ATOM 984 N N . MET A 1 125 ? 15.226 -11.137 5.720 1.00 90.12 125 MET A N 1
ATOM 985 C CA . MET A 1 125 ? 14.029 -11.973 5.638 1.00 90.12 125 MET A CA 1
ATOM 986 C C . MET A 1 125 ? 12.911 -11.468 6.567 1.00 90.12 125 MET A C 1
ATOM 988 O O . MET A 1 125 ? 13.148 -11.098 7.716 1.00 90.12 125 MET A O 1
ATOM 992 N N . GLY A 1 126 ? 11.675 -11.496 6.078 1.00 87.00 126 GLY A N 1
ATOM 993 C CA . GLY A 1 126 ? 10.464 -11.070 6.774 1.00 87.00 126 GLY A CA 1
ATOM 994 C C . GLY A 1 126 ? 10.133 -9.577 6.635 1.00 87.00 126 GLY A C 1
ATOM 995 O O . GLY A 1 126 ? 9.035 -9.161 7.013 1.00 87.00 126 GLY A O 1
ATOM 996 N N . GLN A 1 127 ? 11.040 -8.749 6.106 1.00 90.62 127 GLN A N 1
ATOM 997 C CA . GLN A 1 127 ? 10.864 -7.296 6.122 1.00 90.62 127 GLN A CA 1
ATOM 998 C C . GLN A 1 127 ? 9.806 -6.839 5.113 1.00 90.62 127 GLN A C 1
ATOM 1000 O O . GLN A 1 127 ? 8.917 -6.066 5.472 1.00 90.62 127 GLN A O 1
ATOM 1005 N N . GLY A 1 128 ? 9.869 -7.295 3.862 1.00 87.25 128 GLY A N 1
ATOM 1006 C CA . GLY A 1 128 ? 8.953 -6.853 2.806 1.00 87.25 128 GLY A CA 1
ATOM 1007 C C . GLY A 1 128 ? 7.532 -7.377 3.020 1.00 87.25 128 GLY A C 1
ATOM 1008 O O . GLY A 1 128 ? 6.564 -6.628 2.865 1.00 87.25 128 GLY A O 1
ATOM 1009 N N . VAL A 1 129 ? 7.400 -8.626 3.467 1.00 90.75 129 VAL A N 1
ATOM 1010 C CA . VAL A 1 129 ? 6.113 -9.250 3.816 1.00 90.75 129 VAL A CA 1
ATOM 1011 C C . VAL A 1 129 ? 5.414 -8.555 4.986 1.00 90.75 129 VAL A C 1
ATOM 1013 O O . VAL A 1 129 ? 4.181 -8.537 5.030 1.00 90.75 129 VAL A O 1
ATOM 1016 N N . SER A 1 130 ? 6.167 -7.932 5.901 1.00 91.19 130 SER A N 1
ATOM 1017 C CA . SER A 1 130 ? 5.605 -7.266 7.084 1.00 91.19 130 SER A CA 1
ATOM 1018 C C . SER A 1 130 ? 4.619 -6.147 6.728 1.00 91.19 130 SER A C 1
ATOM 1020 O O . SER A 1 130 ? 3.606 -5.990 7.412 1.00 91.19 130 SER A O 1
ATOM 1022 N N . TYR A 1 131 ? 4.836 -5.434 5.614 1.00 90.44 131 TYR A N 1
ATOM 1023 C CA . TYR A 1 131 ? 3.930 -4.384 5.136 1.00 90.44 131 TYR A CA 1
ATOM 1024 C C . TYR A 1 131 ? 2.538 -4.938 4.819 1.00 90.44 131 TYR A C 1
ATOM 1026 O O . TYR A 1 131 ? 1.530 -4.381 5.253 1.00 90.44 131 TYR A O 1
ATOM 1034 N N . MET A 1 132 ? 2.481 -6.049 4.080 1.00 89.19 132 MET A N 1
ATOM 1035 C CA . MET A 1 132 ? 1.226 -6.698 3.686 1.00 89.19 132 MET A CA 1
ATOM 1036 C C . MET A 1 132 ? 0.528 -7.340 4.880 1.00 89.19 132 MET A C 1
ATOM 1038 O O . MET A 1 132 ? -0.675 -7.156 5.066 1.00 89.19 132 MET A O 1
ATOM 1042 N N . ILE A 1 133 ? 1.282 -8.070 5.705 1.00 91.56 133 ILE A N 1
ATOM 1043 C CA . ILE A 1 133 ? 0.744 -8.746 6.889 1.00 91.56 133 ILE A CA 1
ATOM 1044 C C . ILE A 1 133 ? 0.179 -7.707 7.865 1.00 91.56 133 ILE A C 1
ATOM 1046 O O . ILE A 1 133 ? -0.968 -7.834 8.294 1.00 91.56 133 ILE A O 1
ATOM 1050 N N . GLY A 1 134 ? 0.928 -6.635 8.140 1.00 92.56 134 GLY A N 1
ATOM 1051 C CA . GLY A 1 134 ? 0.482 -5.547 9.005 1.00 92.56 134 GLY A CA 1
ATOM 1052 C C . GLY A 1 134 ? -0.735 -4.813 8.449 1.00 92.56 134 GLY A C 1
ATOM 1053 O O . GLY A 1 134 ? -1.723 -4.632 9.162 1.00 92.56 134 GLY A O 1
ATOM 1054 N N . GLN A 1 135 ? -0.725 -4.455 7.158 1.00 92.19 135 GLN A N 1
ATOM 1055 C CA . GLN A 1 135 ? -1.883 -3.825 6.519 1.00 92.19 135 GLN A CA 1
ATOM 1056 C C . GLN A 1 135 ? -3.136 -4.710 6.632 1.00 92.19 135 GLN A C 1
ATOM 1058 O O . GLN A 1 135 ? -4.216 -4.206 6.950 1.00 92.19 135 GLN A O 1
ATOM 1063 N N . ASN A 1 136 ? -3.002 -6.018 6.399 1.00 92.69 136 ASN A N 1
ATOM 1064 C CA . ASN A 1 136 ? -4.109 -6.965 6.507 1.00 92.69 136 ASN A CA 1
ATOM 1065 C C . ASN A 1 136 ? -4.603 -7.118 7.947 1.00 92.69 136 ASN A C 1
ATOM 1067 O O . ASN A 1 136 ? -5.814 -7.137 8.156 1.00 92.69 136 ASN A O 1
ATOM 1071 N N . ALA A 1 137 ? -3.710 -7.149 8.939 1.00 95.31 137 ALA A N 1
ATOM 1072 C CA . ALA A 1 137 ? -4.094 -7.200 10.348 1.00 95.31 137 ALA A CA 1
ATOM 1073 C C . ALA A 1 137 ? -4.985 -6.005 10.732 1.00 95.31 137 ALA A C 1
ATOM 1075 O O . ALA A 1 137 ? -6.073 -6.193 11.280 1.00 95.31 137 ALA A O 1
ATOM 1076 N N . PHE A 1 138 ? -4.598 -4.781 10.353 1.00 96.31 138 PHE A N 1
ATOM 1077 C CA . PHE A 1 138 ? -5.415 -3.590 10.614 1.00 96.31 138 PHE A CA 1
ATOM 1078 C C . PHE A 1 138 ? -6.722 -3.565 9.814 1.00 96.31 138 PHE A C 1
ATOM 1080 O O . PHE A 1 138 ? -7.758 -3.185 10.363 1.00 96.31 138 PHE A O 1
ATOM 1087 N N . LYS A 1 139 ? -6.711 -3.993 8.543 1.00 95.25 139 LYS A N 1
ATOM 1088 C CA . LYS A 1 139 ? -7.936 -4.118 7.731 1.00 95.25 139 LYS A CA 1
ATOM 1089 C C . LYS A 1 139 ? -8.921 -5.107 8.358 1.00 95.25 139 LYS A C 1
ATOM 1091 O O . LYS A 1 139 ? -10.102 -4.790 8.472 1.00 95.25 139 LYS A O 1
ATOM 1096 N N . ASN A 1 140 ? -8.438 -6.262 8.807 1.00 97.00 140 ASN A N 1
ATOM 1097 C CA . ASN A 1 140 ? -9.257 -7.291 9.443 1.00 97.00 140 ASN A CA 1
ATOM 1098 C C . ASN A 1 140 ? -9.809 -6.818 10.791 1.00 97.00 140 ASN A C 1
ATOM 1100 O O . ASN A 1 140 ? -11.000 -6.972 11.050 1.00 97.00 140 ASN A O 1
ATOM 1104 N N . ALA A 1 141 ? -8.977 -6.181 11.620 1.00 97.62 141 ALA A N 1
ATOM 1105 C CA . ALA A 1 141 ? -9.404 -5.621 12.898 1.00 97.62 141 ALA A CA 1
ATOM 1106 C C . ALA A 1 141 ? -10.472 -4.529 12.716 1.00 97.62 141 ALA A C 1
ATOM 1108 O O . ALA A 1 141 ? -11.473 -4.502 13.437 1.00 97.62 141 ALA A O 1
ATOM 1109 N N . ARG A 1 142 ? -10.298 -3.659 11.713 1.00 98.06 142 ARG A N 1
ATOM 1110 C CA . ARG A 1 142 ? -11.293 -2.646 11.349 1.00 98.06 142 ARG A CA 1
ATOM 1111 C C . ARG A 1 142 ? -12.594 -3.288 10.888 1.00 98.06 142 ARG A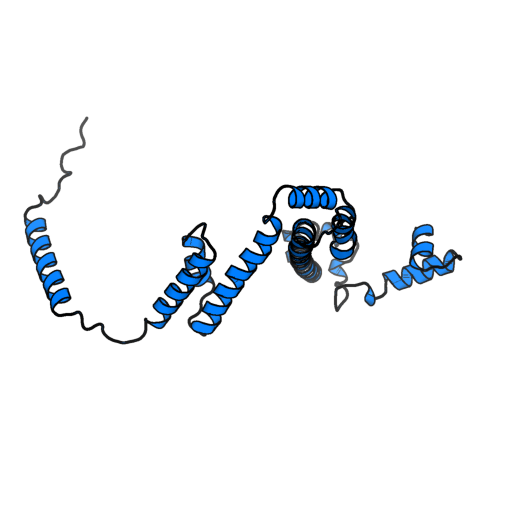 C 1
ATOM 1113 O O . ARG A 1 142 ? -13.641 -2.937 11.420 1.00 98.06 142 ARG A O 1
ATOM 1120 N N . LYS A 1 143 ? -12.523 -4.236 9.950 1.00 98.25 143 LYS A N 1
ATOM 1121 C CA . LYS A 1 143 ? -13.694 -4.955 9.437 1.00 98.25 143 LYS A CA 1
ATOM 1122 C C . LYS A 1 143 ? -14.465 -5.628 10.571 1.00 98.25 143 LYS A C 1
ATOM 1124 O O . LYS A 1 143 ? -15.671 -5.464 10.670 1.00 98.25 143 LYS A O 1
ATOM 1129 N N . TYR A 1 144 ? -13.764 -6.294 11.486 1.00 98.00 144 TYR A N 1
ATOM 1130 C CA . TYR A 1 144 ? -14.377 -6.873 12.679 1.00 98.00 144 TYR A CA 1
ATOM 1131 C C . TYR A 1 144 ? -15.123 -5.822 13.520 1.00 98.00 144 TYR A C 1
ATOM 1133 O O . TYR A 1 144 ? -16.250 -6.062 13.953 1.00 98.00 144 TYR A O 1
ATOM 1141 N N . ALA A 1 145 ? -14.528 -4.649 13.755 1.00 98.06 145 ALA A N 1
ATOM 1142 C CA . ALA A 1 145 ? -15.180 -3.579 14.506 1.00 98.06 145 ALA A CA 1
ATOM 1143 C C . ALA A 1 145 ? -16.390 -2.982 13.764 1.00 98.06 145 ALA A C 1
ATOM 1145 O O . ALA A 1 145 ? -17.413 -2.733 14.402 1.00 98.06 145 ALA A O 1
ATOM 1146 N N . GLU A 1 146 ? -16.294 -2.784 12.447 1.00 97.94 146 GLU A N 1
ATOM 1147 C CA . GLU A 1 146 ? -17.400 -2.348 11.582 1.00 97.94 146 GLU A CA 1
ATOM 1148 C C . GLU A 1 146 ? -18.565 -3.346 11.647 1.00 97.94 146 GLU A C 1
ATOM 1150 O O . GLU A 1 146 ? -19.688 -2.959 11.977 1.00 97.94 146 GLU A O 1
ATOM 1155 N N . ASP A 1 147 ? -18.276 -4.635 11.455 1.00 98.06 147 ASP A N 1
ATOM 1156 C CA . ASP A 1 147 ? -19.261 -5.719 11.455 1.00 98.06 147 ASP A CA 1
ATOM 1157 C C . ASP A 1 147 ? -19.955 -5.871 12.820 1.00 98.06 147 ASP A C 1
ATOM 1159 O O . ASP A 1 147 ? -21.156 -6.135 12.892 1.00 98.06 147 ASP A O 1
ATOM 1163 N N . LYS A 1 148 ? -19.219 -5.714 13.930 1.00 97.81 148 LYS A N 1
ATOM 1164 C CA . LYS A 1 148 ? -19.769 -5.903 15.284 1.00 97.81 148 LYS A CA 1
ATOM 1165 C C . LYS A 1 148 ? -20.475 -4.679 15.849 1.00 97.81 148 LYS A C 1
ATOM 1167 O O . LYS A 1 148 ? -21.401 -4.842 16.641 1.00 97.81 148 LYS A O 1
ATOM 1172 N N . LEU A 1 149 ? -20.025 -3.471 15.516 1.00 96.12 149 LEU A N 1
ATOM 1173 C CA . LEU A 1 149 ? -20.603 -2.239 16.057 1.00 96.12 149 LEU A CA 1
ATOM 1174 C C . LEU A 1 149 ? -21.706 -1.669 15.161 1.00 96.12 149 LEU A C 1
ATOM 1176 O O . LEU A 1 149 ? -22.568 -0.952 15.674 1.00 96.12 149 LEU A O 1
ATOM 1180 N N . GLY A 1 150 ? -21.713 -1.981 13.861 1.00 96.25 150 GLY A N 1
ATOM 1181 C CA . GLY A 1 150 ? -22.720 -1.500 12.916 1.00 96.25 150 GLY A CA 1
ATOM 1182 C C . GLY A 1 150 ? -22.852 0.023 12.963 1.00 96.25 150 GLY A C 1
ATOM 1183 O O . GLY A 1 150 ? -21.866 0.748 12.854 1.00 96.25 150 GLY A O 1
ATOM 1184 N N . SER A 1 151 ? -24.062 0.524 13.221 1.00 95.50 151 SER A N 1
ATOM 1185 C CA . SER A 1 151 ? -24.334 1.967 13.346 1.00 95.50 151 SER A CA 1
ATOM 1186 C C . SER A 1 151 ? -23.594 2.659 14.498 1.00 95.50 151 SER A C 1
ATOM 1188 O O . SER A 1 151 ? -23.492 3.884 14.514 1.00 95.50 151 SER A O 1
ATOM 1190 N N . ARG A 1 152 ? -23.061 1.900 15.465 1.00 94.00 152 ARG A N 1
ATOM 1191 C CA . ARG A 1 152 ? -22.259 2.423 16.582 1.00 94.00 152 ARG A CA 1
ATOM 1192 C C . ARG A 1 152 ? -20.775 2.558 16.235 1.00 94.00 152 ARG A C 1
ATOM 1194 O O . ARG A 1 152 ? -20.010 3.058 17.062 1.00 94.00 152 ARG A O 1
ATOM 1201 N N . PHE A 1 153 ? -20.351 2.085 15.062 1.00 97.69 153 PHE A N 1
ATOM 1202 C CA . PHE A 1 153 ? -18.972 2.211 14.610 1.00 97.69 153 PHE A CA 1
ATOM 1203 C C . PHE A 1 153 ? -18.634 3.672 14.296 1.00 97.69 153 PHE A C 1
ATOM 1205 O O . PHE A 1 153 ? -19.404 4.396 13.671 1.00 97.69 153 PHE A O 1
ATOM 1212 N N . SER A 1 154 ? -17.439 4.096 14.698 1.00 96.81 154 SER A N 1
ATOM 1213 C CA . SER A 1 154 ? -16.876 5.388 14.320 1.00 96.81 154 SER A CA 1
ATOM 1214 C C . SER A 1 154 ? -15.421 5.198 13.936 1.00 96.81 154 SER A C 1
ATOM 1216 O O . SER A 1 154 ? -14.612 4.754 14.752 1.00 96.81 154 SER A O 1
ATOM 1218 N N . ILE A 1 155 ? -15.075 5.579 12.705 1.00 97.06 155 ILE A N 1
ATOM 1219 C CA . ILE A 1 155 ? -13.706 5.459 12.196 1.00 97.06 155 ILE A CA 1
ATOM 1220 C C . ILE A 1 155 ? -12.715 6.305 13.003 1.00 97.06 155 ILE A C 1
ATOM 1222 O O . ILE A 1 155 ? -11.595 5.873 13.258 1.00 97.06 155 ILE A O 1
ATOM 1226 N N . ARG A 1 156 ? -13.141 7.487 13.472 1.00 97.31 156 ARG A N 1
ATOM 1227 C CA . ARG A 1 156 ? -12.312 8.373 14.302 1.00 97.31 156 ARG A CA 1
ATOM 1228 C C . ARG A 1 156 ? -11.983 7.724 15.642 1.00 97.31 156 ARG A C 1
ATOM 1230 O O . ARG A 1 156 ? -10.835 7.755 16.070 1.00 97.31 156 ARG A O 1
ATOM 1237 N N . GLU A 1 157 ? -12.989 7.131 16.277 1.00 96.50 157 GLU A N 1
ATOM 1238 C CA . GLU A 1 157 ? -12.817 6.416 17.540 1.00 96.50 157 GLU A CA 1
ATOM 1239 C C . GLU A 1 157 ? -11.940 5.179 17.346 1.00 96.50 157 GLU A C 1
ATOM 1241 O O . GLU A 1 157 ? -11.016 4.967 18.120 1.00 96.50 157 GLU A O 1
ATOM 1246 N N . PHE A 1 158 ? -12.182 4.386 16.299 1.00 97.69 158 PHE A N 1
ATOM 1247 C CA . PHE A 1 158 ? -11.356 3.220 15.987 1.00 97.69 158 PHE A CA 1
ATOM 1248 C C . PHE A 1 158 ? -9.880 3.604 15.815 1.00 97.69 158 PHE A C 1
ATOM 1250 O O . PHE A 1 158 ? -9.015 3.001 16.448 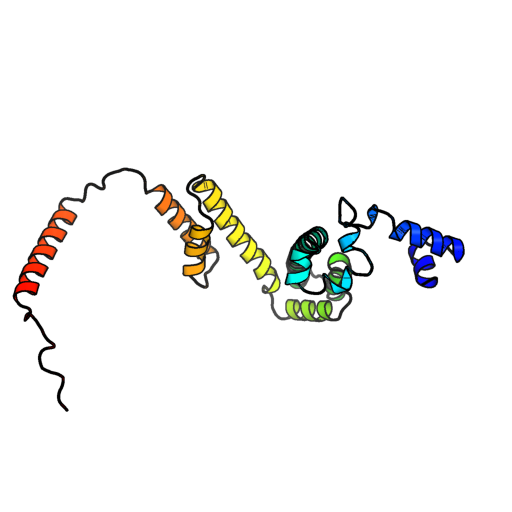1.00 97.69 158 PHE A O 1
ATOM 1257 N N . HIS A 1 159 ? -9.592 4.651 15.031 1.00 97.75 159 HIS A N 1
ATOM 1258 C CA . HIS A 1 159 ? -8.230 5.163 14.879 1.00 97.75 159 HIS A CA 1
ATOM 1259 C C . HIS A 1 159 ? -7.634 5.623 16.209 1.00 97.75 159 HIS A C 1
ATOM 1261 O O . HIS A 1 159 ? -6.484 5.302 16.484 1.00 97.75 159 HIS A O 1
ATOM 1267 N N . TYR A 1 160 ? -8.395 6.329 17.049 1.00 97.38 160 TYR A N 1
ATOM 1268 C CA . TYR A 1 160 ? -7.916 6.743 18.368 1.00 97.38 160 TYR A CA 1
ATOM 1269 C C . TYR A 1 160 ? -7.542 5.541 19.243 1.00 97.38 160 TYR A C 1
ATOM 1271 O O . TYR A 1 160 ? -6.436 5.495 19.773 1.00 97.38 160 TYR A O 1
ATOM 1279 N N . GLN A 1 161 ? -8.433 4.553 19.350 1.00 95.94 161 GLN A N 1
ATOM 1280 C CA . GLN A 1 161 ? -8.225 3.368 20.186 1.00 95.94 161 GLN A CA 1
ATOM 1281 C C . GLN A 1 161 ? -6.979 2.598 19.746 1.00 95.94 161 GLN A C 1
ATOM 1283 O O . GLN A 1 161 ? -6.167 2.213 20.578 1.00 95.94 161 GLN A O 1
ATOM 1288 N N . VAL A 1 162 ? -6.800 2.420 18.438 1.00 96.06 162 VAL A N 1
ATOM 1289 C CA . VAL A 1 162 ? -5.669 1.677 17.884 1.00 96.06 162 VAL A CA 1
ATOM 1290 C C . VAL A 1 162 ? -4.356 2.463 17.982 1.00 96.06 162 VAL A C 1
ATOM 1292 O O . VAL A 1 162 ? -3.367 1.928 18.471 1.00 96.06 162 VAL A O 1
ATOM 1295 N N . LEU A 1 163 ? -4.330 3.731 17.556 1.00 96.19 163 LEU A N 1
ATOM 1296 C CA . LEU A 1 163 ? -3.095 4.526 17.503 1.00 96.19 163 LEU A CA 1
ATOM 1297 C C . LEU A 1 163 ? -2.592 4.939 18.891 1.00 96.19 163 LEU A C 1
ATOM 1299 O O . LEU A 1 163 ? -1.389 5.094 19.081 1.00 96.19 163 LEU A O 1
ATOM 1303 N N . HIS A 1 164 ? -3.483 5.090 19.876 1.00 95.38 164 HIS A N 1
ATOM 1304 C CA . HIS A 1 164 ? -3.089 5.431 21.245 1.00 95.38 164 HIS A CA 1
ATOM 1305 C C . HIS A 1 164 ? -2.283 4.316 21.937 1.00 95.38 164 HIS A C 1
ATOM 1307 O O . HIS A 1 164 ? -1.592 4.591 22.913 1.00 95.38 164 HIS A O 1
ATOM 1313 N N . GLN A 1 165 ? -2.338 3.076 21.436 1.00 94.69 165 GLN A N 1
ATOM 1314 C CA . GLN A 1 165 ? -1.547 1.965 21.975 1.00 94.69 165 GLN A CA 1
ATOM 1315 C C . GLN A 1 165 ? -0.063 2.011 21.564 1.00 94.69 165 GLN A C 1
ATOM 1317 O O . GLN A 1 165 ? 0.743 1.324 22.183 1.00 94.69 165 GLN A O 1
ATOM 1322 N N . GLY A 1 166 ? 0.312 2.806 20.554 1.00 94.62 166 GLY A N 1
ATOM 1323 C CA . GLY A 1 166 ? 1.676 2.826 20.016 1.00 94.62 166 GLY A CA 1
ATOM 1324 C C . GLY A 1 166 ? 2.000 1.601 19.154 1.00 94.62 166 GLY A C 1
ATOM 1325 O O . GLY A 1 166 ? 1.148 1.107 18.415 1.00 94.62 166 GLY A O 1
ATOM 1326 N N . GLU A 1 167 ? 3.246 1.132 19.214 1.00 94.12 167 GLU A N 1
ATOM 1327 C CA . GLU A 1 167 ? 3.685 -0.083 18.519 1.00 94.12 167 GLU A CA 1
ATOM 1328 C C . GLU A 1 167 ? 3.219 -1.335 19.268 1.00 94.12 167 GLU A C 1
ATOM 1330 O O . GLU A 1 167 ? 3.323 -1.431 20.489 1.00 94.12 167 GLU A O 1
ATOM 1335 N N . LEU A 1 168 ? 2.691 -2.308 18.531 1.00 92.94 168 LEU A N 1
ATOM 1336 C CA . LEU A 1 168 ? 2.021 -3.468 19.106 1.00 92.94 168 LEU A CA 1
ATOM 1337 C C . LEU A 1 168 ? 2.123 -4.689 18.194 1.00 92.94 168 LEU A C 1
ATOM 1339 O O . LEU A 1 168 ? 2.218 -4.570 16.973 1.00 92.94 168 LEU A O 1
ATOM 1343 N N . THR A 1 169 ? 2.083 -5.876 18.798 1.00 94.50 169 THR A N 1
ATOM 1344 C CA . THR A 1 169 ? 2.049 -7.147 18.066 1.00 94.50 169 THR A CA 1
ATOM 1345 C C . THR A 1 169 ? 0.654 -7.412 17.497 1.00 94.50 169 THR A C 1
ATOM 1347 O O . THR A 1 169 ? -0.351 -6.931 18.029 1.00 94.50 169 THR A O 1
ATOM 1350 N N . PHE A 1 170 ? 0.567 -8.210 16.429 1.00 93.12 170 PHE A N 1
ATOM 1351 C CA . PHE A 1 170 ? -0.717 -8.525 15.790 1.00 93.12 170 PHE A CA 1
ATOM 1352 C C . PHE A 1 170 ? -1.694 -9.237 16.739 1.00 93.12 170 PHE A C 1
ATOM 1354 O O . PHE A 1 170 ? -2.874 -8.891 16.772 1.00 93.12 170 PHE A O 1
ATOM 1361 N N . ASP A 1 171 ? -1.200 -10.136 17.591 1.00 93.81 171 ASP A N 1
ATOM 1362 C CA . ASP A 1 171 ? -2.026 -10.818 18.596 1.00 93.81 171 ASP A CA 1
ATOM 1363 C C . ASP A 1 171 ? -2.615 -9.843 19.624 1.00 93.81 171 ASP A C 1
ATOM 1365 O O . ASP A 1 171 ? -3.754 -10.001 20.074 1.00 93.81 171 ASP A O 1
ATOM 1369 N N . TYR A 1 172 ? -1.837 -8.830 20.023 1.00 96.44 172 TYR A N 1
ATOM 1370 C CA . TYR A 1 172 ? -2.322 -7.801 20.936 1.00 96.44 172 TYR A CA 1
ATOM 1371 C C . TYR A 1 172 ? -3.345 -6.895 20.249 1.00 96.44 172 TYR A C 1
ATOM 1373 O O . TYR A 1 172 ? -4.383 -6.617 20.850 1.00 96.44 172 TYR A O 1
ATOM 1381 N N . LEU A 1 173 ? -3.106 -6.495 18.990 1.00 97.06 173 LEU A N 1
ATOM 1382 C CA . LEU A 1 173 ? -4.058 -5.715 18.188 1.00 97.06 173 LEU A CA 1
ATOM 1383 C C . LEU A 1 173 ? -5.438 -6.367 18.186 1.00 97.06 173 LEU A C 1
ATOM 1385 O O . LEU A 1 173 ? -6.441 -5.716 18.482 1.00 97.06 173 LEU A O 1
ATOM 1389 N N . GLU A 1 174 ? -5.481 -7.657 17.857 1.00 95.38 174 GLU A N 1
ATOM 1390 C CA . GLU A 1 174 ? -6.726 -8.403 17.751 1.00 95.38 174 GLU A CA 1
ATOM 1391 C C . GLU A 1 174 ? -7.460 -8.441 19.097 1.00 95.38 174 GLU A C 1
ATOM 1393 O O . GLU A 1 174 ? -8.623 -8.034 19.185 1.00 95.38 174 GLU A O 1
ATOM 1398 N N . LYS A 1 175 ? -6.768 -8.851 20.168 1.00 96.88 175 LYS A N 1
ATOM 1399 C CA . LYS A 1 175 ? -7.345 -8.924 21.521 1.00 96.88 175 LYS A CA 1
ATOM 1400 C C . LYS A 1 175 ? -7.838 -7.561 22.004 1.00 96.88 175 LYS A C 1
ATOM 1402 O O . LYS A 1 175 ? -8.921 -7.462 22.585 1.00 96.88 175 LYS A O 1
ATOM 1407 N N . TYR A 1 176 ? -7.067 -6.509 21.747 1.00 97.62 176 TYR A N 1
ATOM 1408 C CA . TYR A 1 176 ? -7.408 -5.149 22.136 1.00 97.62 176 TYR A CA 1
ATOM 1409 C C . TYR A 1 176 ? -8.664 -4.652 21.413 1.00 97.62 176 TYR A C 1
ATOM 1411 O O . TYR A 1 176 ? -9.593 -4.156 22.055 1.00 97.62 176 TYR A O 1
ATOM 1419 N N . VAL A 1 177 ? -8.751 -4.844 20.093 1.00 97.50 177 VAL A N 1
ATOM 1420 C CA . VAL A 1 177 ? -9.930 -4.446 19.310 1.00 97.50 177 VAL A CA 1
ATOM 1421 C C . VAL A 1 177 ? -11.166 -5.246 19.727 1.00 97.50 177 VAL A C 1
ATOM 1423 O O . VAL A 1 177 ? -12.242 -4.666 19.887 1.00 97.50 177 VAL A O 1
ATOM 1426 N N . GLN A 1 178 ? -11.029 -6.548 19.998 1.00 97.25 178 GLN A N 1
ATOM 1427 C CA . GLN A 1 178 ? -12.119 -7.358 20.554 1.00 97.25 178 GLN A CA 1
ATOM 1428 C C . GLN A 1 178 ? -12.604 -6.821 21.910 1.00 97.25 178 GLN A C 1
ATOM 1430 O O . GLN A 1 178 ? -13.815 -6.725 22.138 1.00 97.25 178 GLN A O 1
ATOM 1435 N N . HIS A 1 179 ? -11.682 -6.432 22.796 1.00 96.62 179 HIS A N 1
ATOM 1436 C CA . HIS A 1 179 ? -12.006 -5.826 24.088 1.00 96.62 179 HIS A CA 1
ATOM 1437 C C . HIS A 1 179 ? -12.719 -4.473 23.928 1.00 96.62 179 HIS A C 1
ATOM 1439 O O . HIS A 1 179 ? -13.765 -4.254 24.543 1.00 96.62 179 HIS A O 1
ATOM 1445 N N . TYR A 1 180 ? -12.211 -3.596 23.059 1.00 95.69 180 TYR A N 1
ATOM 1446 C CA . TYR A 1 180 ? -12.836 -2.317 22.710 1.00 95.69 180 TYR A CA 1
ATOM 1447 C C . TYR A 1 180 ? -14.282 -2.500 22.220 1.00 95.69 180 TYR A C 1
ATOM 1449 O O . TYR A 1 180 ? -15.205 -1.869 22.748 1.00 95.69 180 TYR A O 1
ATOM 1457 N N . VAL A 1 181 ? -14.499 -3.407 21.262 1.00 96.81 181 VAL A N 1
ATOM 1458 C CA . VAL A 1 181 ? -15.827 -3.709 20.709 1.00 96.81 181 VAL A CA 1
ATOM 1459 C C . VAL A 1 181 ? -16.761 -4.226 21.801 1.00 96.81 181 VAL A C 1
ATOM 1461 O O . VAL A 1 181 ? -17.889 -3.745 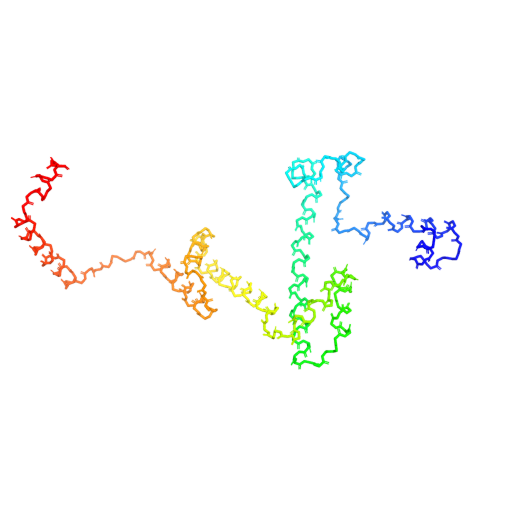21.917 1.00 96.81 181 VAL A O 1
ATOM 1464 N N . ARG A 1 182 ? -16.297 -5.155 22.648 1.00 96.00 182 ARG A N 1
ATOM 1465 C CA . ARG A 1 182 ? -17.081 -5.668 23.783 1.00 96.00 182 ARG A CA 1
ATOM 1466 C C . ARG A 1 182 ? -17.464 -4.548 24.750 1.00 96.00 182 ARG A C 1
ATOM 1468 O O . ARG A 1 182 ? -18.620 -4.475 25.158 1.00 96.00 182 ARG A O 1
ATOM 1475 N N . GLY A 1 183 ? -16.529 -3.656 25.076 1.00 94.06 183 GLY A N 1
ATOM 1476 C CA . GLY A 1 183 ? -16.774 -2.490 25.925 1.00 94.06 183 GLY A CA 1
ATOM 1477 C C . GLY A 1 183 ? -17.866 -1.582 25.354 1.00 94.06 183 GLY A C 1
ATOM 1478 O O . GLY A 1 183 ? -18.812 -1.227 26.062 1.00 94.06 183 GLY A O 1
ATOM 1479 N N . LYS A 1 184 ? -17.813 -1.285 24.050 1.00 92.00 184 LYS A N 1
ATOM 1480 C CA . LYS A 1 184 ? -18.869 -0.523 23.369 1.00 92.00 184 LYS A CA 1
ATOM 1481 C C . LYS A 1 184 ? -20.197 -1.283 23.383 1.00 92.00 184 LYS A C 1
ATOM 1483 O O . LYS A 1 184 ? -21.199 -0.713 23.793 1.00 92.00 184 LYS A O 1
ATOM 1488 N N . LEU A 1 185 ? -20.240 -2.570 23.049 1.00 90.19 185 LEU A N 1
ATOM 1489 C CA . LEU A 1 185 ? -21.492 -3.338 23.069 1.00 90.19 185 LEU A CA 1
ATOM 1490 C C . LEU A 1 185 ? -22.116 -3.434 24.470 1.00 90.19 185 LEU A C 1
ATOM 1492 O O . LEU A 1 185 ? -23.329 -3.314 24.596 1.00 90.19 185 LEU A O 1
ATOM 1496 N N . SER A 1 186 ? -21.296 -3.530 25.519 1.00 81.50 186 SER A N 1
ATOM 1497 C CA . SER A 1 186 ? -21.747 -3.624 26.917 1.00 81.50 186 SER A CA 1
ATOM 1498 C C . SER A 1 186 ? -22.343 -2.332 27.496 1.00 81.50 186 SER A C 1
ATOM 1500 O O . SER A 1 186 ? -22.925 -2.352 28.578 1.00 81.50 186 SER A O 1
ATOM 1502 N N . THR A 1 187 ? -22.253 -1.207 26.780 1.00 62.69 187 THR A N 1
ATOM 1503 C CA . THR A 1 187 ? -22.940 0.038 27.157 1.00 62.69 187 THR A CA 1
ATOM 1504 C C . THR A 1 187 ? -24.321 0.112 26.509 1.00 62.69 187 THR A C 1
ATOM 1506 O O . THR A 1 187 ? -24.549 0.877 25.576 1.00 62.69 187 THR A O 1
ATOM 1509 N N . CYS A 1 188 ? -25.253 -0.696 27.012 1.00 50.09 188 CYS A N 1
ATOM 1510 C CA . CYS A 1 188 ? -26.679 -0.383 26.981 1.00 50.09 188 CYS A CA 1
ATOM 1511 C C . CYS A 1 188 ? -27.379 -1.094 28.150 1.00 50.09 188 CYS A C 1
ATOM 1513 O O . CYS A 1 188 ? -27.489 -2.313 28.173 1.00 50.09 188 CYS A O 1
ATOM 1515 N N . CYS A 1 189 ? -27.804 -0.293 29.129 1.00 48.06 189 CYS A N 1
ATOM 1516 C CA . CYS A 1 189 ? -28.914 -0.562 30.042 1.00 48.06 189 CYS A CA 1
ATOM 1517 C C . CYS A 1 189 ? -28.946 -1.914 30.779 1.00 48.06 189 CYS A C 1
ATOM 1519 O O . CYS A 1 189 ? -29.863 -2.706 30.613 1.00 48.06 189 CYS A O 1
ATOM 1521 N N . THR A 1 190 ? -28.069 -2.062 31.766 1.00 44.75 190 THR A N 1
ATOM 1522 C CA . THR A 1 190 ? -28.527 -2.497 33.095 1.00 44.75 190 THR A CA 1
ATOM 1523 C C . THR A 1 190 ? -27.956 -1.515 34.106 1.00 44.75 190 THR A C 1
ATOM 1525 O O . THR A 1 190 ? -26.747 -1.257 34.043 1.00 44.75 190 THR A O 1
ATOM 1528 N N . PRO A 1 191 ? -28.753 -0.948 35.032 1.00 45.94 191 PRO A N 1
ATOM 1529 C CA . PRO A 1 191 ? -28.180 -0.372 36.238 1.00 45.94 191 PRO A CA 1
ATOM 1530 C C . PRO A 1 191 ? -27.258 -1.447 36.810 1.00 45.94 191 PRO A C 1
ATOM 1532 O O . PRO A 1 191 ? -27.712 -2.551 37.101 1.00 45.94 191 PRO A O 1
ATOM 1535 N N . ARG A 1 192 ? -25.949 -1.182 36.905 1.00 47.34 192 ARG A N 1
ATOM 1536 C CA . ARG A 1 192 ? -25.144 -1.979 37.824 1.00 47.34 192 ARG A CA 1
ATOM 1537 C C . ARG A 1 192 ? -25.795 -1.723 39.168 1.00 47.34 192 ARG A C 1
ATOM 1539 O O . ARG A 1 192 ? -25.689 -0.606 39.677 1.00 47.34 192 ARG A O 1
ATOM 1546 N N . ASP A 1 193 ? -26.482 -2.721 39.707 1.00 49.22 193 ASP A N 1
ATOM 1547 C CA . ASP A 1 193 ? -26.691 -2.795 41.138 1.00 49.22 193 ASP A CA 1
ATOM 1548 C C . ASP A 1 193 ? -25.292 -2.731 41.741 1.00 49.22 193 ASP A C 1
ATOM 1550 O O . ASP A 1 193 ? -24.550 -3.710 41.775 1.00 49.22 193 ASP A O 1
ATOM 1554 N N . GLU A 1 194 ? -24.865 -1.516 42.094 1.00 51.84 194 GLU A N 1
ATOM 1555 C CA . GLU A 1 194 ? -23.679 -1.304 42.901 1.00 51.84 194 GLU A CA 1
ATOM 1556 C C . GLU A 1 194 ? -23.861 -2.230 44.100 1.00 51.84 194 GLU A C 1
ATOM 1558 O O . GLU A 1 194 ? -24.794 -2.037 44.896 1.00 51.84 194 GLU A O 1
ATOM 1563 N N . SER A 1 195 ? -23.007 -3.255 44.188 1.00 59.50 195 SER A N 1
ATOM 1564 C CA . SER A 1 195 ? -23.079 -4.228 45.267 1.00 59.50 195 SER A CA 1
ATOM 1565 C C . SER A 1 195 ? -23.079 -3.479 46.597 1.00 59.50 195 SER A C 1
ATOM 1567 O O . SER A 1 195 ? -22.449 -2.423 46.748 1.00 59.50 195 SER A O 1
ATOM 1569 N N . ALA A 1 196 ? -23.810 -4.004 47.580 1.00 58.03 196 ALA A N 1
ATOM 1570 C CA . ALA A 1 196 ? -23.888 -3.390 48.903 1.00 58.03 196 ALA A CA 1
ATOM 1571 C C . ALA A 1 196 ? -22.485 -3.109 49.483 1.00 58.03 196 ALA A C 1
ATOM 1573 O O . ALA A 1 196 ? -22.290 -2.113 50.178 1.00 58.03 196 ALA A O 1
ATOM 1574 N N . GLU A 1 197 ? -21.497 -3.926 49.116 1.00 56.16 197 GLU A N 1
ATOM 1575 C CA . GLU A 1 197 ? -20.086 -3.773 49.454 1.00 56.16 197 GLU A CA 1
ATOM 1576 C C . GLU A 1 197 ? -19.414 -2.560 48.791 1.00 56.16 197 GLU A C 1
ATOM 1578 O O . GLU A 1 197 ? -18.775 -1.772 49.492 1.00 56.16 197 GLU A O 1
ATOM 1583 N N . ALA A 1 198 ? -19.644 -2.318 47.494 1.00 56.47 198 ALA A N 1
ATOM 1584 C CA . ALA A 1 198 ? -19.150 -1.127 46.797 1.00 56.47 198 ALA A CA 1
ATOM 1585 C C . ALA A 1 198 ? -19.763 0.166 47.374 1.00 56.47 198 ALA A C 1
ATOM 1587 O O . ALA A 1 198 ? -19.045 1.138 47.635 1.00 56.47 198 ALA A O 1
ATOM 1588 N N . LYS A 1 199 ? -21.070 0.157 47.692 1.00 68.69 199 LYS A N 1
ATOM 1589 C CA . LYS A 1 199 ? -21.745 1.267 48.402 1.00 68.69 199 LYS A CA 1
ATOM 1590 C C . LYS A 1 199 ? -21.158 1.490 49.796 1.00 68.69 199 LYS A C 1
ATOM 1592 O O . LYS A 1 199 ? -20.994 2.638 50.226 1.00 68.69 199 LYS A O 1
ATOM 1597 N N . ARG A 1 200 ? -20.832 0.411 50.517 1.00 62.81 200 ARG A N 1
ATOM 1598 C CA . ARG A 1 200 ? -20.234 0.474 51.858 1.00 62.81 200 ARG A CA 1
ATOM 1599 C C . ARG A 1 200 ? -18.833 1.073 51.784 1.00 62.81 200 ARG A C 1
ATOM 1601 O O . ARG A 1 200 ? -18.597 2.069 52.461 1.00 62.81 200 ARG A O 1
ATOM 1608 N N . GLN A 1 201 ? -17.966 0.576 50.901 1.00 61.38 201 GLN A N 1
ATOM 1609 C CA . GLN A 1 201 ? -16.605 1.088 50.701 1.00 61.38 201 GLN A CA 1
ATOM 1610 C C . GLN A 1 201 ? -16.592 2.572 50.311 1.00 61.38 201 GLN A C 1
ATOM 1612 O O . GLN A 1 201 ? -15.864 3.349 50.929 1.00 61.38 201 GLN A O 1
ATOM 1617 N N . ARG A 1 202 ? -17.463 3.018 49.394 1.00 67.19 202 ARG A N 1
ATOM 1618 C CA . ARG A 1 202 ? -17.588 4.446 49.037 1.00 67.19 202 ARG A CA 1
ATOM 1619 C C . ARG A 1 202 ? -17.996 5.317 50.225 1.00 67.19 202 ARG A C 1
ATOM 1621 O O . ARG A 1 202 ? -17.444 6.402 50.417 1.00 67.19 202 ARG A O 1
ATOM 1628 N N . ARG A 1 203 ? -18.935 4.850 51.060 1.00 66.88 203 ARG A N 1
ATOM 1629 C CA . ARG A 1 203 ? -19.337 5.560 52.290 1.00 66.88 203 ARG A CA 1
ATOM 1630 C C . ARG A 1 203 ? -18.206 5.593 53.318 1.00 66.88 203 ARG A C 1
ATOM 1632 O O . ARG A 1 203 ? -18.071 6.609 54.000 1.00 66.88 203 ARG A O 1
ATOM 1639 N N . THR A 1 204 ? -17.403 4.537 53.437 1.00 67.62 204 THR A N 1
ATOM 1640 C CA . THR A 1 204 ? -16.257 4.485 54.360 1.00 67.62 204 THR A CA 1
ATOM 1641 C C . THR A 1 204 ? -15.140 5.419 53.899 1.00 67.62 204 THR A C 1
ATOM 1643 O O . THR A 1 204 ? -14.694 6.262 54.676 1.00 67.62 204 THR A O 1
ATOM 1646 N N . ILE A 1 205 ? -14.777 5.359 52.615 1.00 63.06 205 ILE A N 1
ATOM 1647 C CA . ILE A 1 205 ? -13.764 6.219 51.991 1.00 63.06 205 ILE A CA 1
ATOM 1648 C C . ILE A 1 205 ? -14.202 7.688 52.063 1.00 63.06 205 ILE A C 1
ATOM 1650 O O . ILE A 1 205 ? -13.446 8.531 52.535 1.00 63.06 205 ILE A O 1
ATOM 1654 N N . GLY A 1 206 ? -15.456 8.010 51.730 1.00 65.81 206 GLY A N 1
ATOM 1655 C CA . GLY A 1 206 ? -15.980 9.377 51.840 1.00 65.81 206 GLY A CA 1
ATOM 1656 C C . GLY A 1 206 ? -16.024 9.918 53.278 1.00 65.81 206 GLY A C 1
ATOM 1657 O O . GLY A 1 206 ? -15.838 11.115 53.497 1.00 65.81 206 GLY A O 1
ATOM 1658 N N . ARG A 1 207 ? -16.239 9.062 54.290 1.00 65.75 207 ARG A N 1
ATOM 1659 C CA . ARG A 1 207 ? -16.107 9.458 55.707 1.00 65.75 207 ARG A CA 1
ATOM 1660 C C . ARG A 1 207 ? -14.646 9.668 56.105 1.00 65.75 207 ARG A C 1
ATOM 1662 O O . ARG A 1 207 ? -14.376 10.602 56.856 1.00 65.75 207 ARG A O 1
ATOM 1669 N N . HIS A 1 208 ? -13.732 8.842 55.600 1.00 63.53 208 HIS A N 1
ATOM 1670 C CA . HIS A 1 208 ? -12.298 8.973 55.843 1.00 63.53 208 HIS A CA 1
ATOM 1671 C C . HIS A 1 208 ? -11.753 10.282 55.248 1.00 63.53 208 HIS A C 1
ATOM 1673 O O . HIS A 1 208 ? -11.176 11.087 55.978 1.00 63.53 208 HIS A O 1
ATOM 1679 N N . TRP A 1 209 ? -12.076 10.581 53.985 1.00 53.16 209 TRP A N 1
ATOM 1680 C CA . TRP A 1 209 ? -11.699 11.833 53.318 1.00 53.16 209 TRP A CA 1
ATOM 1681 C C . TRP A 1 209 ? -12.272 13.076 54.002 1.00 53.16 209 TRP A C 1
ATOM 1683 O O . TRP A 1 209 ? -11.550 14.047 54.198 1.00 53.16 209 TRP A O 1
ATOM 1693 N N . ARG A 1 210 ? -13.533 13.052 54.462 1.00 63.88 210 ARG A N 1
ATOM 1694 C CA . ARG A 1 210 ? -14.112 14.182 55.218 1.00 63.88 210 ARG A CA 1
ATOM 1695 C C . ARG A 1 210 ? -13.464 14.402 56.587 1.00 63.88 210 ARG A C 1
ATOM 1697 O O . ARG A 1 210 ? -13.453 15.532 57.068 1.00 63.88 210 ARG A O 1
ATOM 1704 N N . ARG A 1 211 ? -12.935 13.353 57.227 1.00 61.38 211 ARG A N 1
ATOM 1705 C CA . ARG A 1 211 ? -12.155 13.482 58.472 1.00 61.38 211 ARG A CA 1
ATOM 1706 C C . ARG A 1 211 ? -10.751 14.022 58.201 1.00 61.38 211 ARG A C 1
ATOM 1708 O O . ARG A 1 211 ? -10.286 14.855 58.971 1.00 61.38 211 ARG A O 1
ATOM 1715 N N . HIS A 1 212 ? -10.122 13.606 57.101 1.00 56.97 212 HIS A N 1
ATOM 1716 C CA . HIS A 1 212 ? -8.812 14.112 56.684 1.00 56.97 212 HIS A CA 1
ATOM 1717 C C . HIS A 1 212 ? -8.868 15.578 56.232 1.00 56.97 212 HIS A C 1
ATOM 1719 O O . HIS A 1 212 ? -8.066 16.385 56.687 1.00 56.97 212 HIS A O 1
ATOM 1725 N N . ALA A 1 213 ? -9.871 15.963 55.439 1.00 56.59 213 ALA A N 1
ATOM 1726 C CA . ALA A 1 213 ? -10.052 17.337 54.965 1.00 56.59 213 ALA A CA 1
ATOM 1727 C C . ALA A 1 213 ? -10.317 18.349 56.097 1.00 56.59 213 ALA A C 1
ATOM 1729 O O . ALA A 1 213 ? -9.983 19.519 55.963 1.00 56.59 213 ALA A O 1
ATOM 1730 N N . LYS A 1 214 ? -10.873 17.909 57.237 1.00 60.66 214 LYS A N 1
ATOM 1731 C CA . LYS A 1 214 ? -11.036 18.749 58.440 1.00 60.66 214 LYS A CA 1
ATOM 1732 C C . LYS A 1 214 ? -9.747 18.933 59.253 1.00 60.66 214 LYS A C 1
ATOM 1734 O O . LYS A 1 214 ? -9.729 19.780 60.138 1.00 60.66 214 LYS A O 1
ATOM 1739 N N . ARG A 1 215 ? -8.707 18.130 58.995 1.00 59.84 215 ARG A N 1
ATOM 1740 C CA . ARG A 1 215 ? -7.399 18.195 59.672 1.00 59.84 215 ARG A CA 1
ATOM 1741 C C . ARG A 1 215 ? -6.324 18.907 58.850 1.00 59.84 215 ARG A C 1
ATOM 1743 O O . ARG A 1 215 ? -5.244 19.145 59.375 1.00 59.84 215 ARG A O 1
ATOM 1750 N N . LEU A 1 216 ? -6.602 19.234 57.589 1.00 53.16 216 LEU A N 1
ATOM 1751 C CA . LEU A 1 216 ? -5.671 19.972 56.743 1.00 53.16 216 LEU A CA 1
ATOM 1752 C C . LEU A 1 216 ? -5.824 21.485 56.993 1.00 53.16 216 LEU A C 1
ATOM 1754 O O . LEU A 1 216 ? -6.957 21.978 57.001 1.00 53.16 216 LEU A O 1
ATOM 1758 N N . PRO A 1 217 ? -4.723 22.230 57.210 1.00 58.53 217 PRO A N 1
ATOM 1759 C CA . PRO A 1 217 ? -4.774 23.685 57.290 1.00 58.53 217 PRO A CA 1
ATOM 1760 C C . PRO A 1 217 ? -5.291 24.272 55.969 1.00 58.53 217 PRO A C 1
ATOM 1762 O O . PRO A 1 217 ? -5.000 23.756 54.892 1.00 58.53 217 PRO A O 1
ATOM 1765 N N . ARG A 1 218 ? -6.096 25.340 56.058 1.00 59.34 218 ARG A N 1
ATOM 1766 C CA . ARG A 1 218 ? -6.878 25.887 54.930 1.00 59.34 218 ARG A CA 1
ATOM 1767 C C . ARG A 1 218 ? -6.049 26.525 53.808 1.00 59.34 218 ARG A C 1
ATOM 1769 O O . ARG A 1 218 ? -6.624 26.806 52.765 1.00 59.34 218 ARG A O 1
ATOM 1776 N N . ASP A 1 219 ? -4.751 26.746 54.000 1.00 53.88 219 ASP A N 1
ATOM 1777 C CA . ASP A 1 219 ? -3.877 27.357 52.994 1.00 53.88 219 ASP A CA 1
ATOM 1778 C C . ASP A 1 219 ? -2.394 27.078 53.328 1.00 53.88 219 ASP A C 1
ATOM 1780 O O . ASP A 1 219 ? -1.865 27.686 54.260 1.00 53.88 219 ASP A O 1
ATOM 1784 N N . PRO A 1 220 ? -1.713 26.137 52.646 1.00 51.78 220 PRO A N 1
ATOM 1785 C CA . PRO A 1 220 ? -0.316 25.816 52.930 1.00 51.78 220 PRO A CA 1
ATOM 1786 C C . PRO A 1 220 ? 0.694 26.784 52.285 1.00 51.78 220 PRO A C 1
ATOM 1788 O O . PRO A 1 220 ? 1.890 26.605 52.487 1.00 51.78 220 PRO A O 1
ATOM 1791 N N . TRP A 1 221 ? 0.249 27.804 51.534 1.00 49.56 221 TRP A N 1
ATOM 1792 C CA . TRP A 1 221 ? 1.133 28.673 50.733 1.00 49.56 221 TRP A CA 1
ATOM 1793 C C . TRP A 1 221 ? 1.136 30.147 51.146 1.00 49.56 221 TRP A C 1
ATOM 1795 O O . TRP A 1 221 ? 1.785 30.981 50.511 1.00 49.56 221 TRP A O 1
ATOM 1805 N N . ARG A 1 222 ? 0.465 30.496 52.243 1.00 47.50 222 ARG A N 1
ATOM 1806 C CA . ARG A 1 222 ? 0.448 31.864 52.763 1.00 47.50 222 ARG A CA 1
ATOM 1807 C C . ARG A 1 222 ? 1.748 32.159 53.529 1.00 47.50 222 ARG A C 1
ATOM 1809 O O . ARG A 1 222 ? 1.782 32.067 54.750 1.00 47.50 222 ARG A O 1
ATOM 1816 N N . GLY A 1 223 ? 2.821 32.482 52.801 1.00 52.31 223 GLY A N 1
ATOM 1817 C CA . GLY A 1 223 ? 4.079 32.952 53.401 1.00 52.31 223 GLY A CA 1
ATOM 1818 C C . GLY A 1 223 ? 5.349 32.884 52.547 1.00 52.31 223 GLY A C 1
ATOM 1819 O O . GLY A 1 223 ? 6.375 33.380 52.996 1.00 52.31 223 GLY A O 1
ATOM 1820 N N . VAL A 1 224 ? 5.327 32.313 51.338 1.00 51.97 224 VAL A N 1
ATOM 1821 C CA . VAL A 1 224 ? 6.552 32.137 50.528 1.00 51.97 224 VAL A CA 1
ATOM 1822 C C . VAL A 1 224 ? 6.578 33.102 49.345 1.00 51.97 224 VAL A C 1
ATOM 1824 O O . VAL A 1 224 ? 6.516 32.688 48.197 1.00 51.97 224 VAL A O 1
ATOM 1827 N N . VAL A 1 225 ? 6.646 34.403 49.628 1.00 48.91 225 VAL A N 1
ATOM 1828 C CA . VAL A 1 225 ? 7.202 35.402 48.701 1.00 48.91 225 VAL A CA 1
ATOM 1829 C C . VAL A 1 225 ? 7.823 36.498 49.559 1.00 48.91 225 VAL A C 1
ATOM 1831 O O . VAL A 1 225 ? 7.105 37.382 49.996 1.00 48.91 225 VAL A O 1
ATOM 1834 N N . HIS A 1 226 ? 9.116 36.381 49.866 1.00 41.25 226 HIS A N 1
ATOM 1835 C CA . HIS A 1 226 ? 10.056 37.483 50.122 1.00 41.25 226 HIS A CA 1
ATOM 1836 C C . HIS A 1 226 ? 11.451 36.887 50.362 1.00 41.25 226 HIS A C 1
ATOM 1838 O O . HIS A 1 226 ? 11.770 36.452 51.466 1.00 41.25 226 HIS A O 1
ATOM 1844 N N . THR A 1 227 ? 12.249 36.809 49.299 1.00 40.84 227 THR A N 1
ATOM 1845 C CA . THR A 1 227 ? 13.694 37.104 49.215 1.00 40.84 227 THR A CA 1
ATOM 1846 C C . THR A 1 227 ? 14.125 36.952 47.764 1.00 40.84 227 THR A C 1
ATOM 1848 O O . THR A 1 227 ? 13.616 36.022 47.099 1.00 40.84 227 THR A O 1
#

InterPro domains:
  IPR010281 Protein of unknown function DUF885 [PF05960] (76-176)
  IPR010281 Protein of unknown function DUF885 [PTHR33361] (77-190)

=== Feature glossary ===
The record interleaves many kinds of information about one protein. Here is each kind framed as the question it answers.

Q: What does the local fold look like, residue by residue?
A: A 3Di character summarizes, for each residue, the relative orientation of the Cα frame of its nearest spatial neighbor. Because it encodes fold topology rather than chemistry, 3Di alignments detect remote structural similarity that sequence alignment misses.

Q: Which residues are in helices, strands, or loops?
A: Secondary structure is the local, repeating backbone conformation. DSSP classifies it into eight states by reading the hydrogen-bond network: three helix types (H, G, I), two β types (E, B), two non-regular types (T, S), and unstructured coil (-).

Q: How big and how compact is the whole molecule?
A: Three whole-structure scalars: the radius of gyration (RMS distance of Cα from centroid, in Å), the count of Cα–Cα contacts (pairs closer than 8 Å and separated by more than four residues in sequence — i.e. tertiary, not local, contacts), and the bounding-box dimensions. Together they distinguish compact globular folds from extended fibres or disordered chains.

Q: How confident is the AlphaFold model at each residue?
A: For AlphaFold models, the B-factor field carries pLDDT — the model's own estimate of local accuracy on a 0–100 scale. Regions with pLDDT<50 should be treated as essentially unmodeled; they often correspond to intrinsically disordered segments.

Q: What family and function is it annotated with?
A: Functional annotations link the protein to curated databases. InterPro entries identify conserved domains and families by matching the sequence against member-database signatures (Pfam, PROSITE, CDD, …). Gene Ontology (GO) terms describe molecular function, biological process, and cellular component in a controlled vocabulary. CATH places the structure in a hierarchical fold classification (Class/Architecture/Topology/Homologous-superfamily). The organism is the source species.

Q: What known structures does this most resemble?
A: Nearest PDB neighbors are the top structural matches found by Foldseek when searching this structure against the entire Protein Data Bank. Each hit reports a TM-score (0 to 1; >0.5 almost always implies the same fold) and an E-value. These are *structural* homologs — they may share no detectable sequence similarity.

Q: Which residues are buried vs exposed?
A: Solvent-accessible surface area (SASA) is the area in Å² traced out by the centre of a 1.4 Å probe sphere (a water molecule) rolled over the protein's van der Waals surface (Shrake–Rupley / Lee–Richards construction). Buried residues have near-zero SASA; fully exposed residues can exceed 200 Å². The total SASA scales roughly with the number of surface residues.

Q: What are the backbone torsion angles?
A: φ (phi) and ψ (psi) are the two rotatable backbone dihedrals per residue: φ is the C(i-1)–N–Cα–C torsion, ψ is the N–Cα–C–N(i+1) torsion, both in degrees on (−180°, 180°]. α-helical residues cluster near (−60°, −45°); β-strand residues near (−120°, +130°). A Ramachandran plot is simply a scatter of (φ, ψ) for every residue.

Q: Are the domains correctly placed relative to each other?
A: Predicted aligned error is AlphaFold's pairwise confidence. Unlike pLDDT (per-residue), PAE is per-residue-pair and captures whether two parts of the structure are correctly placed relative to each other. Units are ångströms of expected positional error.

Q: What if only a Cα trace is available?
A: P-SEA three-state annotation labels each residue as helix, strand, or coil based purely on the geometry of the Cα trace. It serves as a fallback when the full backbone (and thus DSSP) is unavailable.

Q: What is the amino-acid chain?
A: This is the polypeptide sequence — one letter per residue, N-terminus first. Length ranges from a few dozen residues for small domains to over a thousand for large multi-domain proteins.

Q: What do the rendered images show?
A: The six renders are orthographic views along the three Cartesian axes in both directions. Representation (cartoon, sticks, or surface) and color scheme (sequence-rainbow or by-chain) vary across proteins so the training set covers all the common visualization conventions.

Q: What do the diagnostic plots show?
A: Plot images: a contact map (which residues are close in 3D, as an N×N binary image), a Ramachandran scatter (backbone torsion angles, revealing secondary-structure composition at a glance), and — for AlphaFold structures — a PAE heatmap (pairwise prediction confidence).

Q: How mobile is each atom in the crystal?
A: B-factor (Debye–Waller factor) reflects atomic displacement in the crystal lattice. It is an experimental observable (units Å²), not a prediction; low values mean the atom is pinned down, high values mean it moves or is heterogeneous across the crystal.

Q: Where is each backbone atom in 3D?
A: The mmCIF table is the protein's shape written out atom by atom. For each backbone N, Cα, C, and carbonyl O, it records an (x, y, z) coordinate triple in Å plus the residue type, chain letter, and residue number.